Protein AF-A0A497PHL0-F1 (afdb_monomer_lite)

Secondary structure (DSSP, 8-state):
--EEEEEET-TTTHHHHHHHHTTPPEEEEEEE---HHHHHHHHHH-TT-EE---GGGGGG------TTPEEEEEE----TTTSTTSSS--TTSHHHHHHHHHHHHHHHH--SEEEEEEE---HHHHHHHHHHSTT-PPPEEEEGGGTSSEE-EEEEEESSS-TT--PPPPTTPPPSGGGS-TTT-TT----EEEEEEEEEB-TTS-B-TT-TTSPEEEEEEE-SSTT-EEPP-SS----EEE-SPTT-EEE-TT--

Radius of gyration: 21.76 Å; chains: 1; bounding box: 54×44×58 Å

Sequence (256 aa):
MGYVVISLFDGISCGQIAFQKAGISVKRYYASEISKTAIAITQKNFPNTIQLGDVNDWKSWNIDIDPGDKLIILGGSPCQGFSHSGKGLNFQDPRSKLFFTFVDILNQYKPDYWLLENVIMKDVWRDTITQHLPGNPKPIFIDSAVLAPSMRKRNYWSNFIPANFTITTPKNKKSFSSYLDPSQDKSGRSWKPANIVGRKLDSKGVRKDYDPNIKITQVLTVRKNAELLNCLTTVQKDTILSVHPSGTKYIDVYNT

pLDDT: mean 86.65, std 13.41, range [44.91, 98.75]

Foldseek 3Di:
DAEEEEEEQCQQPPVVVVCVVVVGDHPAAEYEHAPPVSVVNNCVVPVRYHYPYHLVCVVVDDGDDDPPYFYEYEYEQDCQQFDPPHPHPPVPPVSVVVLVSSLVCCVVVVGPKYKYKYADGDPVSQQVSLVSHPPSADWDWDFCVLQAQEGGIMTMDMPPAHNPDDDHRDPPRDFQVVPDDVVPDPPPALKFWKWKDWFQADPVRDGDRPDPPGGTWIKIATALDRRHYYPPDPPDGDGDIDRDDHGDIDTRVPVD

Structure (mmCIF, N/CA/C/O backbone):
data_AF-A0A497PHL0-F1
#
_entry.id   AF-A0A497PHL0-F1
#
loop_
_atom_site.group_PDB
_atom_site.id
_atom_site.type_symbol
_atom_site.label_atom_id
_atom_site.label_alt_id
_atom_site.label_comp_id
_atom_site.label_asym_id
_atom_site.label_entity_id
_atom_site.label_seq_id
_atom_site.pdbx_PDB_ins_code
_atom_site.Cartn_x
_atom_site.Cartn_y
_atom_site.Cartn_z
_atom_site.occupancy
_atom_site.B_iso_or_equiv
_atom_site.auth_seq_id
_atom_site.auth_comp_id
_atom_site.auth_asym_id
_atom_site.auth_atom_id
_atom_site.pdbx_PDB_model_num
ATOM 1 N N . MET A 1 1 ? -14.320 13.401 19.829 1.00 76.69 1 MET A N 1
ATOM 2 C CA . MET A 1 1 ? -14.639 12.954 18.465 1.00 76.69 1 MET A CA 1
ATOM 3 C C . MET A 1 1 ? -13.380 13.077 17.625 1.00 76.69 1 MET A C 1
ATOM 5 O O . MET A 1 1 ? -12.929 14.188 17.372 1.00 76.69 1 MET A O 1
ATOM 9 N N . GLY A 1 2 ? -12.755 11.955 17.290 1.00 93.88 2 GLY A N 1
ATOM 10 C CA . GLY A 1 2 ? -11.546 11.886 16.472 1.00 93.88 2 GLY A CA 1
ATOM 11 C C . GLY A 1 2 ? -11.486 10.585 15.677 1.00 93.88 2 GLY A C 1
ATOM 12 O O . GLY A 1 2 ? -12.394 9.760 15.764 1.00 93.88 2 GLY A O 1
ATOM 13 N N . TYR A 1 3 ? -10.425 10.409 14.894 1.00 98.06 3 TYR A N 1
ATOM 14 C CA . TYR A 1 3 ? -10.212 9.183 14.128 1.00 98.06 3 TYR A CA 1
ATOM 15 C C . TYR A 1 3 ? -9.333 8.205 14.903 1.00 98.06 3 TYR A C 1
ATOM 17 O O . TYR A 1 3 ? -8.250 8.574 15.362 1.00 98.06 3 TYR A O 1
ATOM 25 N N . VAL A 1 4 ? -9.783 6.960 15.017 1.00 98.62 4 VAL A N 1
ATOM 26 C CA . VAL A 1 4 ? -8.971 5.830 15.476 1.00 98.62 4 VAL A CA 1
ATOM 27 C C . VAL A 1 4 ? -8.646 4.978 14.260 1.00 98.62 4 VAL A C 1
ATOM 29 O O . VAL A 1 4 ? -9.531 4.666 13.468 1.00 98.62 4 VAL A O 1
ATOM 32 N N . VAL A 1 5 ? -7.377 4.624 14.087 1.00 98.75 5 VAL A N 1
ATOM 33 C CA . VAL A 1 5 ? -6.914 3.853 12.930 1.00 98.75 5 VAL A CA 1
ATOM 34 C C . VAL A 1 5 ? -6.374 2.509 13.390 1.00 98.75 5 VAL A C 1
ATOM 36 O O . VAL A 1 5 ? -5.537 2.463 14.287 1.00 98.75 5 VAL A O 1
ATOM 39 N N . ILE A 1 6 ? -6.800 1.432 12.732 1.00 98.75 6 ILE A N 1
ATOM 40 C CA . ILE A 1 6 ? -6.127 0.132 12.757 1.00 98.75 6 ILE A CA 1
ATOM 41 C C . ILE A 1 6 ? -5.506 -0.084 11.374 1.00 98.75 6 ILE A C 1
ATOM 43 O O . ILE A 1 6 ? -6.209 -0.252 10.380 1.00 98.75 6 ILE A O 1
ATOM 47 N N . SER A 1 7 ? -4.181 -0.063 11.297 1.00 98.44 7 SER A N 1
ATOM 48 C CA . SER A 1 7 ? -3.428 -0.328 10.074 1.00 98.44 7 SER A CA 1
ATOM 49 C C . SER A 1 7 ? -2.872 -1.744 10.109 1.00 98.44 7 SER A C 1
ATOM 51 O O . SER A 1 7 ? -2.005 -2.074 10.919 1.00 98.44 7 SER A O 1
ATOM 53 N N . LEU A 1 8 ? -3.408 -2.598 9.246 1.00 98.19 8 LEU A N 1
ATOM 54 C CA . LEU A 1 8 ? -3.018 -3.993 9.107 1.00 98.19 8 LEU A CA 1
ATOM 55 C C . LEU A 1 8 ? -1.943 -4.114 8.028 1.00 98.19 8 LEU A C 1
ATOM 57 O O . LEU A 1 8 ? -2.108 -3.581 6.928 1.00 98.19 8 LEU A O 1
ATOM 61 N N . PHE A 1 9 ? -0.872 -4.859 8.310 1.00 95.69 9 PHE A N 1
ATOM 62 C CA . PHE A 1 9 ? 0.285 -4.956 7.409 1.00 95.69 9 PHE A CA 1
ATOM 63 C C . PHE A 1 9 ? 0.904 -3.567 7.156 1.00 95.69 9 PHE A C 1
ATOM 65 O O . PHE A 1 9 ? 1.118 -3.164 6.011 1.00 95.69 9 PHE A O 1
ATOM 72 N N . ASP A 1 10 ? 1.117 -2.804 8.235 1.00 96.44 10 ASP A N 1
ATOM 73 C CA . ASP A 1 10 ? 1.405 -1.361 8.181 1.00 96.44 10 ASP A CA 1
ATOM 74 C C . ASP A 1 10 ? 2.701 -1.019 7.426 1.00 96.44 10 ASP A C 1
ATOM 76 O O . ASP A 1 10 ? 2.835 0.066 6.841 1.00 96.44 10 ASP A O 1
ATOM 80 N N . GLY A 1 11 ? 3.665 -1.942 7.409 1.00 94.81 11 GLY A N 1
ATOM 81 C CA . GLY A 1 11 ? 4.981 -1.704 6.850 1.00 94.81 11 GLY A CA 1
ATOM 82 C C . GLY A 1 11 ? 5.654 -0.535 7.562 1.00 94.81 11 GLY A C 1
ATOM 83 O O . GLY A 1 11 ? 5.910 -0.580 8.757 1.00 94.81 11 GLY A O 1
ATOM 84 N N . ILE A 1 12 ? 5.976 0.514 6.806 1.00 95.56 12 ILE A N 1
ATOM 85 C CA . ILE A 1 12 ? 6.711 1.691 7.298 1.00 95.56 12 ILE A CA 1
ATOM 86 C C . ILE A 1 12 ? 5.788 2.881 7.622 1.00 95.56 12 ILE A C 1
ATOM 88 O O . ILE A 1 12 ? 6.198 4.034 7.484 1.00 95.56 12 ILE A O 1
ATOM 92 N N . SER A 1 13 ? 4.527 2.621 7.982 1.00 96.38 13 SER A N 1
ATOM 93 C CA . SER A 1 13 ? 3.518 3.639 8.322 1.00 96.38 13 SER A CA 1
ATOM 94 C C . SER A 1 13 ? 3.235 4.676 7.235 1.00 96.38 13 SER A C 1
ATOM 96 O O . SER A 1 13 ? 3.075 5.872 7.496 1.00 96.38 13 SER A O 1
ATOM 98 N N . CYS A 1 14 ? 3.100 4.227 5.986 1.00 95.62 14 CYS A N 1
ATOM 99 C CA . CYS A 1 14 ? 2.666 5.104 4.893 1.00 95.62 14 CYS A CA 1
ATOM 100 C C . CYS A 1 14 ? 1.281 5.733 5.156 1.00 95.62 14 CYS A C 1
ATOM 102 O O . CYS A 1 14 ? 1.033 6.854 4.709 1.00 95.62 14 CYS A O 1
ATOM 104 N N . GLY A 1 15 ? 0.400 5.039 5.892 1.00 96.75 15 GLY A N 1
ATOM 105 C CA . GLY A 1 15 ? -0.920 5.543 6.287 1.00 96.75 15 GLY A CA 1
ATOM 106 C C . GLY A 1 15 ? -0.840 6.809 7.143 1.00 96.75 15 GLY A C 1
ATOM 107 O O . GLY A 1 15 ? -1.497 7.798 6.826 1.00 96.75 15 GLY A O 1
ATOM 108 N N . GLN A 1 16 ? 0.039 6.833 8.152 1.00 97.12 16 GLN A N 1
ATOM 109 C CA . GLN A 1 16 ? 0.298 8.020 8.985 1.00 97.12 16 GLN A CA 1
ATOM 110 C C . GLN A 1 16 ? 0.693 9.240 8.137 1.00 97.12 16 GLN A C 1
ATOM 112 O O . GLN A 1 16 ? 0.128 10.323 8.293 1.00 97.12 16 GLN A O 1
ATOM 117 N N . ILE A 1 17 ? 1.620 9.059 7.186 1.00 96.69 17 ILE A N 1
ATOM 118 C CA . ILE A 1 17 ? 2.050 10.134 6.277 1.00 96.69 17 ILE A CA 1
ATOM 119 C C . ILE A 1 17 ? 0.872 10.629 5.427 1.00 96.69 17 ILE A C 1
ATOM 121 O O . ILE A 1 17 ? 0.750 11.832 5.186 1.00 96.69 17 ILE A O 1
ATOM 125 N N . ALA A 1 18 ? 0.010 9.723 4.959 1.00 95.69 18 ALA A N 1
ATOM 126 C CA . ALA A 1 18 ? -1.163 10.085 4.172 1.00 95.69 18 ALA A CA 1
ATOM 127 C C . ALA A 1 18 ? -2.159 10.930 4.985 1.00 95.69 18 ALA A C 1
ATOM 129 O O . ALA A 1 18 ? -2.579 11.979 4.496 1.00 95.69 18 ALA A O 1
ATOM 130 N N . PHE A 1 19 ? -2.473 10.543 6.228 1.00 97.06 19 PHE A N 1
ATOM 131 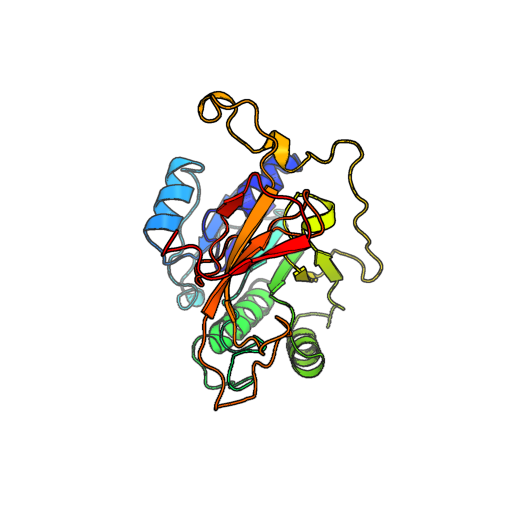C CA . PHE A 1 19 ? -3.343 11.332 7.109 1.00 97.06 19 PHE A CA 1
ATOM 132 C C . PHE A 1 19 ? -2.764 12.715 7.407 1.00 97.06 19 PHE A C 1
ATOM 134 O O . PHE A 1 19 ? -3.465 13.715 7.245 1.00 97.06 19 PHE A O 1
ATOM 141 N N . GLN A 1 20 ? -1.471 12.792 7.739 1.00 95.94 20 GLN A N 1
ATOM 142 C CA . GLN A 1 20 ? -0.793 14.065 7.988 1.00 95.94 20 GLN A CA 1
ATOM 143 C C . GLN A 1 20 ? -0.867 14.990 6.765 1.00 95.94 20 GLN A C 1
ATOM 145 O O . GLN A 1 20 ? -1.205 16.165 6.893 1.00 95.94 20 GLN A O 1
ATOM 150 N N . LYS A 1 21 ? -0.597 14.465 5.562 1.00 94.19 21 LYS A N 1
ATOM 151 C CA . LYS A 1 21 ? -0.675 15.242 4.314 1.00 94.19 21 LYS A CA 1
ATOM 152 C C . LYS A 1 21 ? -2.096 15.652 3.940 1.00 94.19 21 LYS A C 1
ATOM 154 O O . LYS A 1 21 ? -2.262 16.668 3.273 1.00 94.19 21 LYS A O 1
ATOM 159 N N . ALA A 1 22 ? -3.095 14.875 4.347 1.00 94.06 22 ALA A N 1
ATOM 160 C CA . ALA A 1 22 ? -4.503 15.206 4.166 1.00 94.06 22 ALA A CA 1
ATOM 161 C C . ALA A 1 22 ? -5.030 16.196 5.223 1.00 94.06 22 ALA A C 1
ATOM 163 O O . ALA A 1 22 ? -6.176 16.624 5.121 1.00 94.06 22 ALA A O 1
ATOM 164 N N . GLY A 1 23 ? -4.230 16.553 6.237 1.00 96.56 23 GLY A N 1
ATOM 165 C CA . GLY A 1 23 ? -4.674 17.398 7.349 1.00 96.56 23 GLY A CA 1
ATOM 166 C C . GLY A 1 23 ? -5.667 16.702 8.288 1.00 96.56 23 GLY A C 1
ATOM 167 O O . GLY A 1 23 ? -6.415 17.372 8.995 1.00 96.56 23 GLY A O 1
ATOM 168 N N . ILE A 1 24 ? -5.698 15.366 8.295 1.00 95.44 24 ILE A N 1
ATOM 169 C CA . ILE A 1 24 ? -6.598 14.571 9.136 1.00 95.44 24 ILE A CA 1
ATOM 170 C C . ILE A 1 24 ? -5.884 14.243 10.449 1.00 95.44 24 ILE A C 1
ATOM 172 O O . ILE A 1 24 ? -4.857 13.566 10.455 1.00 95.44 24 ILE A O 1
ATOM 176 N N . SER A 1 25 ? -6.448 14.705 11.566 1.00 94.81 25 SER A N 1
ATOM 177 C CA . SER A 1 25 ? -5.921 14.413 12.902 1.00 94.81 25 SER A CA 1
ATOM 178 C C . SER A 1 25 ? -6.353 13.021 13.370 1.00 94.81 25 SER A C 1
ATOM 180 O O . SER A 1 25 ? -7.547 12.757 13.542 1.00 94.81 25 SER A O 1
ATOM 182 N N . VAL A 1 26 ? -5.381 12.131 13.573 1.00 97.50 26 VAL A N 1
ATOM 183 C CA . VAL A 1 26 ? -5.594 10.777 14.100 1.00 97.50 26 VAL A CA 1
ATOM 184 C C . VAL A 1 26 ? -5.353 10.783 15.604 1.00 97.50 26 VAL A C 1
ATOM 186 O O . VAL A 1 26 ? -4.276 11.147 16.068 1.00 97.50 26 VAL A O 1
ATOM 189 N N . LYS A 1 27 ? -6.364 10.363 16.365 1.00 97.62 27 LYS A N 1
ATOM 190 C CA . LYS A 1 27 ? -6.340 10.321 17.829 1.00 97.62 27 LYS A CA 1
ATOM 191 C C . LYS A 1 27 ? -5.492 9.164 18.352 1.00 97.62 27 LYS A C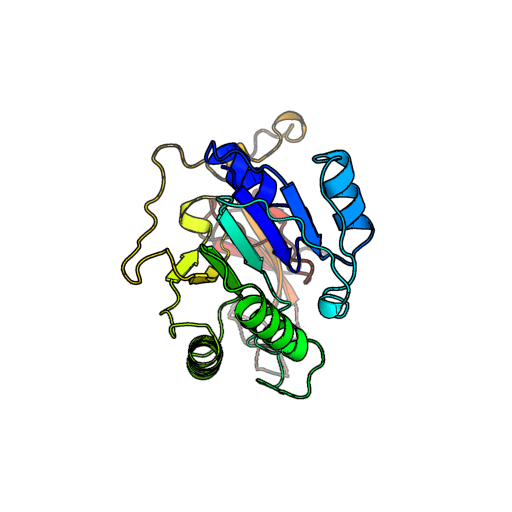 1
ATOM 193 O O . LYS A 1 27 ? -4.677 9.355 19.247 1.00 97.62 27 LYS A O 1
ATOM 198 N N . ARG A 1 28 ? -5.696 7.965 17.799 1.00 98.19 28 ARG A N 1
ATOM 199 C CA . ARG A 1 28 ? -4.928 6.753 18.119 1.00 98.19 28 ARG A CA 1
ATOM 200 C C . ARG A 1 28 ? -4.650 5.985 16.833 1.00 98.19 28 ARG A C 1
ATOM 202 O O . ARG A 1 28 ? -5.559 5.802 16.023 1.00 98.19 28 ARG A O 1
ATOM 209 N N . TYR A 1 29 ? -3.410 5.537 16.659 1.00 98.62 29 TYR A N 1
ATOM 210 C CA . TYR A 1 29 ? -3.000 4.719 15.520 1.00 98.62 29 TYR A CA 1
ATOM 211 C C . TYR A 1 29 ? -2.422 3.403 16.028 1.00 98.62 29 TYR A C 1
ATOM 213 O O . TYR A 1 29 ? -1.382 3.375 16.691 1.00 98.62 29 TYR A O 1
ATOM 221 N N . TYR A 1 30 ? -3.115 2.320 15.706 1.00 98.75 30 TYR A N 1
ATOM 222 C CA . TYR A 1 30 ? -2.721 0.956 15.999 1.00 98.75 30 TYR A CA 1
ATOM 223 C C . TYR A 1 30 ? -2.151 0.321 14.729 1.00 98.75 30 TYR A C 1
ATOM 225 O O . TYR A 1 30 ? -2.805 0.333 13.688 1.00 98.75 30 TYR A O 1
ATOM 233 N N . ALA A 1 31 ? -0.943 -0.229 14.799 1.00 98.50 31 ALA A N 1
ATOM 234 C CA . ALA A 1 31 ? -0.252 -0.834 13.665 1.00 98.50 31 ALA A CA 1
ATOM 235 C C . ALA A 1 31 ? 0.015 -2.317 13.932 1.00 98.50 31 ALA A C 1
ATOM 237 O O . ALA A 1 31 ? 0.684 -2.663 14.903 1.00 98.50 31 ALA A O 1
ATOM 238 N N . SER A 1 32 ? -0.479 -3.194 13.061 1.00 98.38 32 SER A N 1
ATOM 239 C CA . SER A 1 32 ? -0.095 -4.605 13.041 1.00 98.38 32 SER A CA 1
ATOM 240 C C . SER A 1 32 ? 0.990 -4.821 11.990 1.00 98.38 32 SER A C 1
ATOM 242 O O . SER A 1 32 ? 0.765 -4.654 10.788 1.00 98.38 32 SER A O 1
ATOM 244 N N . GLU A 1 33 ? 2.183 -5.164 12.468 1.00 97.56 33 GLU A N 1
ATOM 245 C CA . GLU A 1 33 ? 3.393 -5.394 11.686 1.00 97.56 33 GLU A CA 1
ATOM 246 C C . GLU A 1 33 ? 4.320 -6.341 12.464 1.00 97.56 33 GLU A C 1
ATOM 248 O O . GLU A 1 33 ? 4.365 -6.311 13.694 1.00 97.56 33 GLU A O 1
ATOM 253 N N . ILE A 1 34 ? 5.068 -7.185 11.747 1.00 96.50 34 ILE A N 1
ATOM 254 C CA . ILE A 1 34 ? 5.988 -8.182 12.327 1.00 96.50 34 ILE A CA 1
ATOM 255 C C . ILE A 1 34 ? 7.454 -7.904 11.971 1.00 96.50 34 ILE A C 1
ATOM 257 O O . ILE A 1 34 ? 8.379 -8.374 12.639 1.00 96.50 34 ILE A O 1
ATOM 261 N N . SER A 1 35 ? 7.697 -7.135 10.910 1.00 96.00 35 SER A N 1
ATOM 262 C CA . SER A 1 35 ? 9.028 -6.744 10.474 1.00 96.00 35 SER A CA 1
ATOM 263 C C . SER A 1 35 ? 9.639 -5.767 11.471 1.00 96.00 35 SER A C 1
ATOM 265 O O . SER A 1 35 ? 9.300 -4.584 11.501 1.00 96.00 35 SER A O 1
ATOM 267 N N . LYS A 1 36 ? 10.617 -6.246 12.248 1.00 97.69 36 LYS A N 1
ATOM 268 C CA . LYS A 1 36 ? 11.358 -5.435 13.230 1.00 97.69 36 LYS A CA 1
ATOM 269 C C . LYS A 1 36 ? 11.918 -4.145 12.627 1.00 97.69 36 LYS A C 1
ATOM 271 O O . LYS A 1 36 ? 11.878 -3.101 13.267 1.00 97.69 36 LYS A O 1
ATOM 276 N N . THR A 1 37 ? 12.415 -4.201 11.390 1.00 97.31 37 THR A N 1
ATOM 277 C CA . THR A 1 37 ? 12.932 -3.022 10.681 1.00 97.31 37 THR A CA 1
ATOM 278 C C . THR A 1 37 ? 11.827 -2.015 10.381 1.00 97.31 37 THR A C 1
ATOM 280 O O . THR A 1 37 ? 12.030 -0.819 10.564 1.00 97.31 37 THR A O 1
ATOM 283 N N . ALA A 1 38 ? 10.664 -2.486 9.934 1.00 96.81 38 ALA A N 1
ATOM 284 C CA . ALA A 1 38 ? 9.545 -1.618 9.598 1.00 96.81 38 ALA A CA 1
ATOM 285 C C . ALA A 1 38 ? 8.968 -0.956 10.862 1.00 96.81 38 ALA A C 1
ATOM 287 O O . ALA A 1 38 ? 8.866 0.267 10.912 1.00 96.81 38 ALA A O 1
ATOM 288 N N . ILE A 1 39 ? 8.786 -1.737 11.935 1.00 98.31 39 ILE A N 1
ATOM 289 C CA . ILE A 1 39 ? 8.409 -1.245 13.270 1.00 98.31 39 ILE A CA 1
ATOM 290 C C . ILE A 1 39 ? 9.403 -0.194 13.776 1.00 98.31 39 ILE A C 1
ATOM 292 O O . ILE A 1 39 ? 8.991 0.852 14.271 1.00 98.31 39 ILE A O 1
ATOM 296 N N . ALA A 1 40 ? 10.712 -0.431 13.642 1.00 98.19 40 ALA A N 1
ATOM 297 C CA . ALA A 1 40 ? 11.728 0.529 14.070 1.00 98.19 40 ALA A CA 1
ATOM 298 C C . ALA A 1 40 ? 11.649 1.851 13.285 1.00 98.19 40 ALA A C 1
ATOM 300 O O . ALA A 1 40 ? 11.794 2.926 13.869 1.00 98.19 40 ALA A O 1
ATOM 301 N N . ILE A 1 41 ? 11.382 1.792 11.975 1.00 97.94 41 ILE A N 1
ATOM 302 C CA . ILE A 1 41 ? 11.155 2.985 11.144 1.00 97.94 41 ILE A CA 1
ATOM 303 C C . ILE A 1 41 ? 9.899 3.725 11.612 1.00 97.94 41 ILE A C 1
ATOM 305 O O . ILE A 1 41 ? 9.945 4.943 11.787 1.00 97.94 41 ILE A O 1
ATOM 309 N N . THR A 1 42 ? 8.802 3.010 11.850 1.00 98.00 42 THR A N 1
ATOM 310 C CA . THR A 1 42 ? 7.564 3.586 12.378 1.00 98.00 42 THR A CA 1
ATOM 311 C C . THR A 1 42 ? 7.799 4.270 13.713 1.00 98.00 42 THR A C 1
ATOM 313 O O . THR A 1 42 ? 7.506 5.451 13.836 1.00 98.00 42 THR A O 1
ATOM 316 N N . GLN A 1 43 ? 8.394 3.582 14.688 1.00 98.12 43 GLN A N 1
ATOM 317 C CA . GLN A 1 43 ? 8.613 4.130 16.027 1.00 98.12 43 GLN A CA 1
ATOM 318 C C . GLN A 1 43 ? 9.558 5.332 16.031 1.00 98.12 43 GLN A C 1
ATOM 320 O O . GLN A 1 43 ? 9.359 6.274 16.794 1.00 98.12 43 GLN A O 1
ATOM 325 N N . LYS A 1 44 ? 10.549 5.355 15.134 1.00 98.12 44 LYS A N 1
ATOM 326 C CA . LYS A 1 44 ? 11.429 6.517 14.969 1.00 98.12 44 LYS A CA 1
ATOM 327 C C . LYS A 1 44 ? 10.673 7.765 14.499 1.00 98.12 44 LYS A C 1
ATOM 329 O O . LYS A 1 44 ? 10.995 8.863 14.940 1.00 98.12 44 LYS A O 1
ATOM 334 N N . ASN A 1 45 ? 9.725 7.616 13.573 1.00 97.44 45 ASN A N 1
ATOM 335 C CA . ASN A 1 45 ? 9.024 8.752 12.960 1.00 97.44 45 ASN A CA 1
ATOM 336 C C . ASN A 1 45 ? 7.700 9.098 13.664 1.00 97.44 45 ASN A C 1
ATOM 338 O O . ASN A 1 45 ? 7.259 10.242 13.629 1.00 97.44 45 ASN A O 1
ATOM 342 N N . PHE A 1 46 ? 7.071 8.110 14.295 1.00 97.69 46 PHE A N 1
ATOM 343 C CA . PHE A 1 46 ? 5.743 8.169 14.895 1.00 97.69 46 PHE A CA 1
ATOM 344 C C . PHE A 1 46 ? 5.727 7.399 16.229 1.00 97.69 46 PHE A C 1
ATOM 346 O O . PHE A 1 46 ? 5.082 6.350 16.325 1.00 97.69 46 PHE A O 1
ATOM 353 N N . PRO A 1 47 ? 6.417 7.906 17.268 1.00 97.44 47 PRO A N 1
ATOM 354 C CA . PRO A 1 47 ? 6.667 7.180 18.523 1.00 97.44 47 PRO A CA 1
ATOM 355 C C . PRO A 1 47 ? 5.403 6.839 19.327 1.00 97.44 47 PRO A C 1
ATOM 357 O O . PRO A 1 47 ? 5.425 5.964 20.183 1.00 97.44 47 PRO A O 1
ATOM 360 N N . ASN A 1 48 ? 4.284 7.508 19.042 1.00 97.31 48 ASN A N 1
ATOM 361 C CA . ASN A 1 48 ? 2.997 7.244 19.691 1.00 97.31 48 ASN A CA 1
ATOM 362 C C . ASN A 1 48 ? 2.196 6.122 19.004 1.00 97.31 48 ASN A C 1
ATOM 364 O O . ASN A 1 48 ? 1.057 5.860 19.384 1.00 97.31 48 ASN A O 1
ATOM 368 N N . THR A 1 49 ? 2.753 5.487 17.968 1.00 98.38 49 THR A N 1
ATOM 369 C CA . THR A 1 49 ? 2.096 4.370 17.281 1.00 98.38 49 THR A CA 1
ATOM 370 C C . THR A 1 49 ? 2.060 3.148 18.191 1.00 98.38 49 THR A C 1
ATOM 372 O O . THR A 1 49 ? 3.100 2.681 18.661 1.00 98.38 49 THR A O 1
ATOM 375 N N . ILE A 1 50 ? 0.871 2.586 18.394 1.00 98.56 50 ILE A N 1
ATOM 376 C CA . ILE A 1 50 ? 0.673 1.397 19.222 1.00 98.56 50 ILE A CA 1
ATOM 377 C C . ILE A 1 50 ? 0.915 0.164 18.350 1.00 98.56 50 ILE A C 1
ATOM 379 O O . ILE A 1 50 ? 0.173 -0.087 17.402 1.00 98.56 50 ILE A O 1
ATOM 383 N N . GLN A 1 51 ? 1.966 -0.598 18.651 1.00 98.19 51 GLN A N 1
ATOM 384 C CA . GLN A 1 51 ? 2.329 -1.793 17.885 1.00 98.19 51 GLN A CA 1
ATOM 385 C C . GLN A 1 51 ? 1.556 -2.998 18.407 1.00 98.19 51 GLN A C 1
ATOM 387 O O . GLN A 1 51 ? 1.695 -3.381 19.566 1.00 98.19 51 GLN A O 1
ATOM 392 N N . LEU A 1 52 ? 0.755 -3.589 17.532 1.00 98.19 52 LEU A N 1
ATOM 393 C CA . LEU A 1 52 ? -0.105 -4.731 17.815 1.00 98.19 52 LEU A CA 1
ATOM 394 C C . LEU A 1 52 ? 0.574 -6.081 17.542 1.00 98.19 52 LEU A C 1
ATOM 396 O O . LEU A 1 52 ? 0.076 -7.114 17.981 1.00 98.19 52 LEU A O 1
ATOM 400 N N . GLY A 1 53 ? 1.698 -6.080 16.819 1.00 97.19 53 GLY A N 1
ATOM 401 C CA . GLY A 1 53 ? 2.408 -7.298 16.433 1.00 97.19 53 GLY A CA 1
ATOM 402 C C . GLY A 1 53 ? 1.707 -8.067 15.311 1.00 97.19 53 GLY A C 1
ATOM 403 O O . GLY A 1 53 ? 1.186 -7.466 14.365 1.00 97.19 53 GLY A O 1
ATOM 404 N N . ASP A 1 54 ? 1.730 -9.399 15.401 1.00 96.56 54 ASP A N 1
ATOM 405 C CA . ASP A 1 54 ? 1.174 -10.290 14.382 1.00 96.56 54 ASP A CA 1
ATOM 406 C C . ASP A 1 54 ? -0.349 -10.132 14.281 1.00 96.56 54 ASP A C 1
ATOM 408 O O . ASP A 1 54 ? -1.081 -10.179 15.269 1.00 96.56 54 ASP A O 1
ATOM 412 N N . VAL A 1 55 ? -0.839 -9.962 13.054 1.00 96.31 55 VAL A N 1
ATOM 413 C CA . VAL A 1 55 ? -2.268 -9.816 12.765 1.00 96.31 55 VAL A CA 1
ATOM 414 C C . VAL A 1 55 ? -3.078 -11.046 13.168 1.00 96.31 55 VAL A C 1
ATOM 416 O O . VAL A 1 55 ? -4.279 -10.941 13.375 1.00 96.31 55 VAL A O 1
ATOM 419 N N . ASN A 1 56 ? -2.463 -12.224 13.280 1.00 94.56 56 ASN A N 1
ATOM 420 C CA . ASN A 1 56 ? -3.164 -13.435 13.701 1.00 94.56 56 ASN A CA 1
ATOM 421 C C . ASN A 1 56 ? -3.629 -13.373 15.166 1.00 94.56 56 ASN A C 1
ATOM 423 O O . ASN A 1 56 ? -4.588 -14.061 15.517 1.00 94.56 56 ASN A O 1
ATOM 427 N N . ASP A 1 57 ? -3.032 -12.498 15.978 1.00 96.69 57 ASP A N 1
ATOM 428 C CA . ASP A 1 57 ? -3.377 -12.314 17.389 1.00 96.69 57 ASP A CA 1
ATOM 429 C C . ASP A 1 57 ? -4.521 -11.310 17.597 1.00 96.69 57 ASP A C 1
ATOM 431 O O . ASP A 1 57 ? -4.842 -10.961 18.735 1.00 96.69 57 ASP A O 1
ATOM 435 N N . TRP A 1 58 ? -5.189 -10.881 16.517 1.00 97.50 58 TRP A N 1
ATOM 436 C CA . TRP A 1 58 ? -6.166 -9.787 16.527 1.00 97.50 58 TRP A CA 1
ATOM 437 C C . TRP A 1 58 ? -7.301 -9.923 17.539 1.00 97.50 58 TRP A C 1
ATOM 439 O O . TRP A 1 58 ? -7.818 -8.926 18.034 1.00 97.50 58 TRP A O 1
ATOM 449 N N . LYS A 1 59 ? -7.669 -11.155 17.892 1.00 97.31 59 LYS A N 1
ATOM 450 C CA . LYS A 1 59 ? -8.716 -11.439 18.883 1.00 97.31 59 LYS A CA 1
ATOM 451 C C . LYS A 1 59 ? -8.329 -11.047 20.311 1.00 97.31 59 LYS A C 1
ATOM 453 O O . LYS A 1 59 ? -9.210 -10.905 21.149 1.00 97.31 59 LYS A O 1
ATOM 458 N N . SER A 1 60 ? -7.035 -10.912 20.592 1.00 96.62 60 SER A N 1
ATOM 459 C CA . SER A 1 60 ? -6.516 -10.474 21.892 1.00 96.62 60 SER A CA 1
ATOM 460 C C . SER A 1 60 ? -6.273 -8.968 21.968 1.00 96.62 60 SER A C 1
ATOM 462 O O . SER A 1 60 ? -5.960 -8.453 23.041 1.00 96.62 60 SER A O 1
ATOM 464 N N . TRP A 1 61 ? -6.395 -8.246 20.851 1.00 97.38 61 TRP A N 1
ATOM 465 C CA . TRP A 1 61 ? -6.136 -6.815 20.840 1.00 97.38 61 TRP A CA 1
ATOM 466 C C . TRP A 1 61 ? -7.200 -6.055 21.620 1.00 97.38 61 TRP A C 1
ATOM 468 O O . TRP A 1 61 ? -8.401 -6.236 21.421 1.00 97.38 61 TRP A O 1
ATOM 478 N N . ASN A 1 62 ? -6.740 -5.131 22.457 1.00 94.31 62 ASN A N 1
ATOM 479 C CA . ASN A 1 62 ? -7.597 -4.171 23.126 1.00 94.31 62 ASN A CA 1
ATOM 480 C C . ASN A 1 62 ? -7.523 -2.830 22.385 1.00 94.31 62 ASN A C 1
ATOM 482 O O . ASN A 1 62 ? -6.563 -2.073 22.550 1.00 94.31 62 ASN A O 1
ATOM 486 N N . ILE A 1 63 ? -8.509 -2.569 21.525 1.00 97.50 63 ILE A N 1
ATOM 487 C CA . ILE A 1 63 ? -8.583 -1.334 20.740 1.00 97.50 63 ILE A CA 1
ATOM 488 C C . ILE A 1 63 ? -9.503 -0.353 21.460 1.00 97.50 63 ILE A C 1
ATOM 490 O O . ILE A 1 63 ? -10.697 -0.606 21.605 1.00 97.50 63 ILE A O 1
ATOM 494 N N . ASP A 1 64 ? -8.939 0.774 21.884 1.00 96.12 64 ASP A N 1
ATOM 495 C CA . ASP A 1 64 ? -9.649 1.802 22.638 1.00 96.12 64 ASP A CA 1
ATOM 496 C C . ASP A 1 64 ? -10.316 2.809 21.688 1.00 96.12 64 ASP A C 1
ATOM 498 O O . ASP A 1 64 ? -9.654 3.649 21.058 1.00 96.12 64 ASP A O 1
ATOM 502 N N . ILE A 1 65 ? -11.641 2.700 21.577 1.00 96.19 65 ILE A N 1
ATOM 503 C CA . ILE A 1 65 ? -12.494 3.534 20.729 1.00 96.19 65 ILE A CA 1
ATOM 504 C C . ILE A 1 65 ? -13.522 4.213 21.630 1.00 96.19 65 ILE A C 1
ATOM 506 O O . ILE A 1 65 ? -14.458 3.576 22.113 1.00 96.19 65 ILE A O 1
ATOM 510 N N . ASP A 1 66 ? -13.352 5.516 21.848 1.00 96.31 66 ASP A N 1
ATOM 511 C CA . ASP A 1 66 ? -14.262 6.274 22.699 1.00 96.31 66 ASP A CA 1
ATOM 512 C C . ASP A 1 66 ? -15.607 6.519 21.989 1.00 96.31 66 ASP A C 1
ATOM 514 O O . ASP A 1 66 ? -15.645 6.637 20.757 1.00 96.31 66 ASP A O 1
ATOM 518 N N . PRO A 1 67 ? -16.721 6.670 22.733 1.00 95.25 67 PRO A N 1
ATOM 519 C CA . PRO A 1 67 ? -18.006 7.028 22.147 1.00 95.25 67 PRO A CA 1
ATOM 520 C C . PRO A 1 67 ? -17.910 8.257 21.227 1.00 95.25 67 PRO A C 1
ATOM 522 O O . PRO A 1 67 ? -17.455 9.333 21.621 1.00 95.25 67 PRO A O 1
ATOM 525 N N . GLY A 1 68 ? -18.357 8.085 19.981 1.00 95.06 68 GLY A N 1
ATOM 526 C CA . GLY A 1 68 ? -18.343 9.117 18.943 1.00 95.06 68 GLY A CA 1
ATOM 527 C C . GLY A 1 68 ? -17.075 9.170 18.084 1.00 95.06 68 GLY A C 1
ATOM 528 O O . GLY A 1 68 ? -17.086 9.867 17.068 1.00 95.06 68 GLY A O 1
ATOM 529 N N . ASP A 1 69 ? -16.000 8.457 18.429 1.00 97.69 69 ASP A N 1
ATOM 530 C CA . ASP A 1 69 ? -14.838 8.342 17.542 1.00 97.69 69 ASP A CA 1
ATOM 531 C C . ASP A 1 69 ? -15.178 7.550 16.267 1.00 97.69 69 ASP A C 1
ATOM 533 O O . ASP A 1 69 ? -16.085 6.717 16.242 1.00 97.69 69 ASP A O 1
ATOM 537 N N . LYS A 1 70 ? -14.459 7.854 15.183 1.00 98.25 70 LYS A N 1
ATOM 538 C CA . LYS A 1 70 ? -14.617 7.221 13.871 1.00 98.25 70 LYS A CA 1
ATOM 539 C C . LYS A 1 70 ? -13.504 6.215 13.637 1.00 98.25 70 LYS A C 1
ATOM 541 O O . LYS A 1 70 ? -12.329 6.584 13.683 1.00 98.25 70 LYS A O 1
ATOM 546 N N . LEU A 1 71 ? -13.868 4.965 13.366 1.00 98.62 71 LEU A N 1
ATOM 547 C CA . LEU A 1 71 ? -12.904 3.893 13.146 1.00 98.62 71 LEU A CA 1
ATOM 548 C C . LEU A 1 71 ? -12.533 3.783 11.665 1.00 98.62 71 LEU A C 1
ATOM 550 O O . LEU A 1 71 ? -13.400 3.703 10.793 1.00 98.62 71 LEU A O 1
ATOM 554 N N . ILE A 1 72 ? -11.230 3.727 11.397 1.00 98.75 72 ILE A N 1
ATOM 555 C CA . ILE A 1 72 ? -10.664 3.488 10.073 1.00 98.75 72 ILE A CA 1
ATOM 556 C C . ILE A 1 72 ? -9.821 2.214 10.103 1.00 98.75 72 ILE A C 1
ATOM 558 O O . ILE A 1 72 ? -8.937 2.087 10.948 1.00 98.75 72 ILE A O 1
ATOM 562 N N . ILE A 1 73 ? -10.038 1.301 9.155 1.00 98.75 73 ILE A N 1
ATOM 563 C CA . ILE A 1 73 ? -9.194 0.109 8.984 1.00 98.75 73 ILE A CA 1
ATOM 564 C C . ILE A 1 73 ? -8.495 0.133 7.627 1.00 98.75 73 ILE A C 1
ATOM 566 O O . ILE A 1 73 ? -9.136 0.154 6.579 1.00 98.75 73 ILE A O 1
ATOM 570 N N . LEU A 1 74 ? -7.165 0.120 7.635 1.00 98.25 74 LEU A N 1
ATOM 571 C CA . LEU A 1 74 ? -6.335 0.099 6.429 1.00 98.25 74 LEU A CA 1
ATOM 572 C C . LEU A 1 74 ? -5.652 -1.263 6.289 1.00 98.25 74 LEU A C 1
ATOM 574 O O . LEU A 1 74 ? -5.317 -1.886 7.293 1.00 98.25 74 LEU A O 1
ATOM 578 N N . GLY A 1 75 ? -5.415 -1.724 5.060 1.00 95.38 75 GLY A N 1
ATOM 579 C CA . GLY A 1 75 ? -4.708 -2.979 4.821 1.00 95.38 75 GLY A CA 1
ATOM 580 C C . GLY A 1 75 ? -4.019 -3.066 3.464 1.00 95.38 75 GLY A C 1
ATOM 581 O O . GLY A 1 75 ? -4.562 -2.636 2.449 1.00 95.38 75 GLY A O 1
ATOM 582 N N . GLY A 1 76 ? -2.836 -3.679 3.440 1.00 89.62 76 GLY A N 1
ATOM 583 C CA . GLY A 1 76 ? -2.114 -4.065 2.222 1.00 89.62 76 GLY A CA 1
ATOM 584 C C . GLY A 1 76 ? -1.645 -5.516 2.307 1.00 89.62 76 GLY A C 1
ATOM 585 O O . GLY A 1 76 ? -0.453 -5.775 2.467 1.00 89.62 76 GLY A O 1
ATOM 586 N N . SER A 1 77 ? -2.582 -6.470 2.277 1.00 80.31 77 SER A N 1
ATOM 587 C CA . SER A 1 77 ? -2.275 -7.883 2.555 1.00 80.31 77 SER A CA 1
ATOM 588 C C . SER A 1 77 ? -1.221 -8.457 1.587 1.00 80.31 77 SER A C 1
ATOM 590 O O . SER A 1 77 ? -1.234 -8.132 0.394 1.00 80.31 77 SER A O 1
ATOM 592 N N . PRO A 1 78 ? -0.318 -9.342 2.046 1.00 70.38 78 PRO A N 1
ATOM 593 C CA . PRO A 1 78 ? 0.742 -9.889 1.206 1.00 70.38 78 PRO A CA 1
ATOM 594 C C . PRO A 1 78 ? 0.192 -10.690 0.012 1.00 70.38 78 PRO A C 1
ATOM 596 O O . PRO A 1 78 ? -0.484 -11.704 0.141 1.00 70.38 78 PRO A O 1
ATOM 599 N N . CYS A 1 79 ? 0.559 -10.251 -1.192 1.00 61.16 79 CYS A N 1
ATOM 600 C CA . CYS A 1 79 ? -0.050 -10.676 -2.456 1.00 61.16 79 CYS A CA 1
ATOM 601 C C . CYS A 1 79 ? 0.513 -11.980 -3.074 1.00 61.16 79 CYS A C 1
ATOM 603 O O . CYS A 1 79 ? 0.189 -12.337 -4.211 1.00 61.16 79 CYS A O 1
ATOM 605 N N . GLN A 1 80 ? 1.416 -12.700 -2.407 1.00 56.25 80 GLN A N 1
ATOM 606 C CA . GLN A 1 80 ? 2.224 -13.719 -3.101 1.00 56.25 80 GLN A CA 1
ATOM 607 C C . GLN A 1 80 ? 1.394 -14.893 -3.674 1.00 56.25 80 GLN A C 1
ATOM 609 O O . GLN A 1 80 ? 1.761 -15.409 -4.729 1.00 56.25 80 GLN A O 1
ATOM 614 N N . GLY A 1 81 ? 0.234 -15.221 -3.088 1.00 53.97 81 GLY A N 1
ATOM 615 C CA . GLY A 1 81 ? -0.713 -16.209 -3.637 1.00 53.97 81 GLY A CA 1
ATOM 616 C C . GLY A 1 81 ? -1.568 -15.723 -4.824 1.00 53.97 81 GLY A C 1
ATOM 617 O O . GLY A 1 81 ? -2.067 -16.532 -5.595 1.00 53.97 81 GLY A O 1
ATOM 618 N N . PHE A 1 82 ? -1.713 -14.408 -5.025 1.00 53.19 82 PHE A N 1
ATOM 619 C CA . PHE A 1 82 ? -2.644 -13.817 -6.006 1.00 53.19 82 PHE A CA 1
ATOM 620 C C . PHE A 1 82 ? -1.966 -13.257 -7.267 1.00 53.19 82 PHE A C 1
ATOM 622 O O . PHE A 1 82 ? -2.632 -12.899 -8.243 1.00 53.19 82 PHE A O 1
ATOM 629 N N . SER A 1 83 ? -0.635 -13.139 -7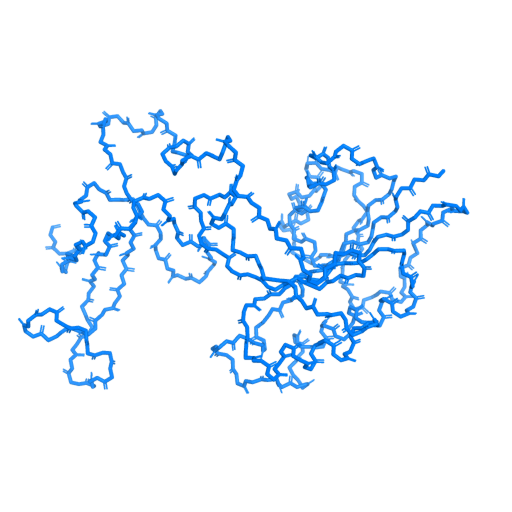.251 1.00 50.19 83 SER A N 1
ATOM 630 C CA . SER A 1 83 ? 0.127 -12.547 -8.354 1.00 50.19 83 SER A CA 1
ATOM 631 C C . SER A 1 83 ? 0.202 -13.465 -9.583 1.00 50.19 83 SER A C 1
ATOM 633 O O . SER A 1 83 ? 0.116 -14.686 -9.475 1.00 50.19 83 SER A O 1
ATOM 635 N N . HIS A 1 84 ? 0.433 -12.876 -10.762 1.00 44.91 84 HIS A N 1
ATOM 636 C CA . HIS A 1 84 ? 0.577 -13.580 -12.049 1.00 44.91 84 HIS A CA 1
ATOM 637 C C . HIS A 1 84 ? 1.659 -14.685 -12.053 1.00 44.91 84 HIS A C 1
ATOM 639 O O . HIS A 1 84 ? 1.651 -15.537 -12.936 1.00 44.91 84 HIS A O 1
ATOM 645 N N . SER A 1 85 ? 2.576 -14.661 -11.079 1.00 45.38 85 SER A N 1
ATOM 646 C CA . 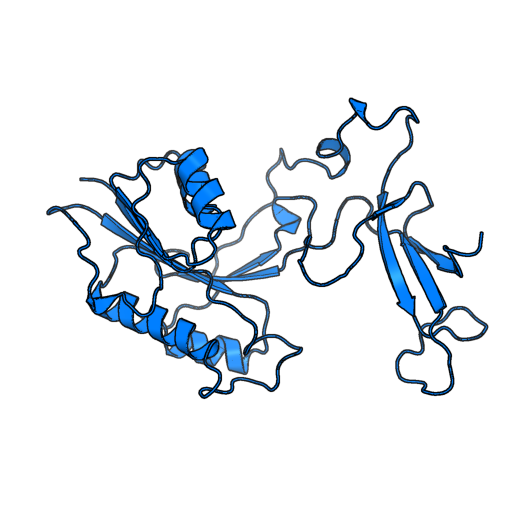SER A 1 85 ? 3.677 -15.617 -10.909 1.00 45.38 85 SER A CA 1
ATOM 647 C C . SER A 1 85 ? 3.394 -16.721 -9.872 1.00 45.38 85 SER A C 1
ATOM 649 O O . SER A 1 85 ? 4.250 -17.576 -9.662 1.00 45.38 85 SER A O 1
ATOM 651 N N . GLY A 1 86 ? 2.239 -16.695 -9.193 1.00 49.50 86 GLY A N 1
ATOM 652 C CA . GLY A 1 86 ? 1.822 -17.700 -8.206 1.00 49.50 86 GLY A CA 1
ATOM 653 C C . GLY A 1 86 ? 0.969 -18.822 -8.816 1.00 49.50 86 GLY A C 1
ATOM 654 O O . GLY A 1 86 ? 0.367 -18.649 -9.875 1.00 49.50 86 GLY A O 1
ATOM 655 N N . LYS A 1 87 ? 0.872 -19.971 -8.129 1.00 45.75 87 LYS A N 1
ATOM 656 C CA . LYS A 1 87 ? 0.090 -21.165 -8.537 1.00 45.75 87 LYS A CA 1
ATOM 657 C C . LYS A 1 87 ? -1.448 -20.985 -8.436 1.00 45.75 87 LYS A C 1
ATOM 659 O O . LYS A 1 87 ? -2.170 -21.961 -8.270 1.00 45.75 87 LYS A O 1
ATOM 664 N N . GLY A 1 88 ? -1.954 -19.757 -8.574 1.00 50.44 88 GLY A N 1
ATOM 665 C CA . GLY A 1 88 ? -3.367 -19.401 -8.389 1.00 50.44 88 GLY A CA 1
ATOM 666 C C . GLY A 1 88 ? -3.767 -19.199 -6.923 1.00 50.44 88 GLY A C 1
ATOM 667 O O . GLY A 1 88 ? -2.940 -19.375 -6.031 1.00 50.44 88 GLY A O 1
ATOM 668 N N . LEU A 1 89 ? -5.037 -18.828 -6.694 1.00 51.09 89 LEU A N 1
ATOM 669 C CA . LEU A 1 89 ? -5.676 -18.793 -5.370 1.00 51.09 89 LEU A CA 1
ATOM 670 C C . LEU A 1 89 ? -5.639 -20.198 -4.773 1.00 51.09 89 LEU A C 1
ATOM 672 O O . LEU A 1 89 ? -6.546 -21.008 -4.954 1.00 51.09 89 LEU A O 1
ATOM 676 N N . ASN A 1 90 ? -4.563 -20.505 -4.067 1.00 55.12 90 ASN A N 1
ATOM 677 C CA . ASN A 1 90 ? -4.591 -21.613 -3.150 1.00 55.12 90 ASN A CA 1
ATOM 678 C C . ASN A 1 90 ? -5.133 -21.065 -1.834 1.00 55.12 90 ASN A C 1
ATOM 680 O O . ASN A 1 90 ? -4.411 -20.404 -1.096 1.00 55.12 90 ASN A O 1
ATOM 684 N N . PHE A 1 91 ? -6.406 -21.329 -1.541 1.00 54.34 91 PHE A N 1
ATOM 685 C CA . PHE A 1 91 ? -7.003 -21.008 -0.239 1.00 54.34 91 PHE A CA 1
ATOM 686 C C . PHE A 1 91 ? -6.275 -21.711 0.924 1.00 54.34 91 PHE A C 1
ATOM 688 O O . PHE A 1 91 ? -6.437 -21.314 2.072 1.00 54.34 91 PHE A O 1
ATOM 695 N N . GLN A 1 92 ? -5.433 -22.709 0.621 1.00 51.84 92 GLN A N 1
ATOM 696 C CA . GLN A 1 92 ? -4.524 -23.359 1.566 1.00 51.84 92 GLN A CA 1
ATOM 697 C C . GLN A 1 92 ? -3.150 -22.667 1.683 1.00 51.84 92 GLN A C 1
ATOM 699 O O . GLN A 1 92 ? -2.336 -23.095 2.495 1.00 51.84 92 GLN A O 1
ATOM 704 N N . ASP A 1 93 ? -2.838 -21.628 0.889 1.00 61.75 93 ASP A N 1
ATOM 705 C CA . ASP A 1 93 ? -1.613 -20.837 1.081 1.00 61.75 93 ASP A CA 1
ATOM 706 C C . ASP A 1 93 ? -1.767 -19.996 2.363 1.00 61.75 93 ASP A C 1
ATOM 708 O O . ASP A 1 93 ? -2.672 -19.154 2.440 1.00 61.75 93 ASP A O 1
ATOM 712 N N . PRO A 1 94 ? -0.878 -20.158 3.361 1.00 60.38 94 PRO A N 1
ATOM 713 C CA . PRO A 1 94 ? -0.921 -19.387 4.602 1.00 60.38 94 PRO A CA 1
ATOM 714 C C . PRO A 1 94 ? -0.923 -17.866 4.394 1.00 60.38 94 PRO A C 1
ATOM 716 O O . PRO A 1 94 ? -1.391 -17.129 5.254 1.00 60.38 94 PRO A O 1
ATOM 719 N N . ARG A 1 95 ? -0.434 -17.365 3.251 1.00 59.16 95 ARG A N 1
ATOM 720 C CA . ARG A 1 95 ? -0.437 -15.929 2.921 1.00 59.16 95 ARG A CA 1
ATOM 721 C C . ARG A 1 95 ? -1.786 -15.452 2.387 1.00 59.16 95 ARG A C 1
ATOM 723 O O . ARG A 1 95 ? -2.150 -14.307 2.627 1.00 59.16 95 ARG A O 1
ATOM 730 N N . SER A 1 96 ? -2.553 -16.320 1.725 1.00 69.25 96 SER A N 1
ATOM 731 C CA . SER A 1 96 ? -3.947 -16.039 1.351 1.00 69.25 96 SER A CA 1
ATOM 732 C C . SER A 1 96 ? -4.871 -16.031 2.573 1.00 69.25 96 SER A C 1
ATOM 734 O O . SER A 1 96 ? -5.868 -15.314 2.567 1.00 69.25 96 SER A O 1
ATOM 736 N N . LYS A 1 97 ? -4.498 -16.728 3.658 1.00 78.88 97 LYS A N 1
ATOM 737 C CA . LYS A 1 97 ? -5.190 -16.663 4.957 1.00 78.88 97 LYS A CA 1
ATOM 738 C C . LYS A 1 97 ? -5.255 -15.240 5.521 1.00 78.88 97 LYS A C 1
ATOM 740 O O . LYS A 1 97 ? -6.271 -14.855 6.082 1.00 78.88 97 LYS A O 1
ATOM 745 N N . LEU A 1 98 ? -4.209 -14.437 5.317 1.00 89.06 98 LEU A N 1
ATOM 746 C CA . LEU A 1 98 ? -4.123 -13.076 5.855 1.00 89.06 98 LEU A CA 1
ATOM 747 C C . LEU A 1 98 ? -5.159 -12.118 5.245 1.00 89.06 98 LEU A C 1
ATOM 749 O O . LEU A 1 98 ? -5.584 -11.176 5.910 1.00 89.06 98 LEU A O 1
ATOM 753 N N . PHE A 1 99 ? -5.609 -12.376 4.013 1.00 89.50 99 PHE A N 1
ATOM 754 C CA . PHE A 1 99 ? -6.755 -11.666 3.441 1.00 89.50 99 PHE A CA 1
ATOM 755 C C . PHE A 1 99 ? -8.045 -11.973 4.215 1.00 89.50 99 PHE A C 1
ATOM 757 O O . PHE A 1 99 ? -8.789 -11.056 4.548 1.00 89.50 99 PHE A O 1
ATOM 764 N N . PHE A 1 100 ? -8.294 -13.239 4.552 1.00 88.88 100 PHE A N 1
ATOM 765 C CA . PHE A 1 100 ? -9.462 -13.601 5.357 1.00 88.88 100 PHE A CA 1
ATOM 766 C C . PHE A 1 100 ? -9.375 -13.043 6.772 1.00 88.88 100 PHE A C 1
ATOM 768 O O . PHE A 1 100 ? -10.374 -12.548 7.272 1.00 88.88 100 PHE A O 1
ATOM 775 N N . THR A 1 101 ? -8.180 -12.993 7.370 1.00 94.06 101 THR A N 1
ATOM 776 C CA . THR A 1 101 ? -7.980 -12.297 8.648 1.00 94.06 101 THR A CA 1
ATOM 777 C C . THR A 1 101 ? -8.392 -10.824 8.557 1.00 94.06 101 THR A C 1
ATOM 779 O O . THR A 1 101 ? -9.061 -10.319 9.452 1.00 94.06 101 THR A O 1
ATOM 782 N N . PHE A 1 102 ? -8.055 -10.129 7.463 1.00 95.81 102 PHE A N 1
ATOM 783 C CA . PHE A 1 102 ? -8.521 -8.757 7.230 1.00 95.81 102 PHE A CA 1
ATOM 784 C C . PHE A 1 102 ? -10.056 -8.679 7.159 1.00 95.81 102 PHE A C 1
ATOM 786 O O . PHE A 1 102 ? -10.652 -7.820 7.805 1.00 95.81 102 PHE A O 1
ATOM 793 N N . VAL A 1 103 ? -10.701 -9.589 6.420 1.00 94.88 103 VAL A N 1
ATOM 794 C CA . VAL A 1 103 ? -12.171 -9.663 6.317 1.00 94.88 103 VAL A CA 1
ATOM 795 C C . VAL A 1 103 ? -12.821 -9.931 7.681 1.00 94.88 103 VAL A C 1
ATOM 797 O O . VAL A 1 103 ? -13.785 -9.255 8.036 1.00 94.88 103 VAL A O 1
ATOM 800 N N . ASP A 1 104 ? -12.275 -10.853 8.473 1.00 96.00 104 ASP A N 1
ATOM 801 C CA . ASP A 1 104 ? -12.761 -11.165 9.821 1.00 96.00 104 ASP A CA 1
ATOM 802 C C . ASP A 1 104 ? -12.679 -9.943 10.744 1.00 96.00 104 ASP A C 1
ATOM 804 O O . ASP A 1 104 ? -13.636 -9.636 11.456 1.00 96.00 104 ASP A O 1
ATOM 808 N N . ILE A 1 105 ? -11.571 -9.197 10.682 1.00 98.12 105 ILE A N 1
ATOM 809 C CA . ILE A 1 105 ? -11.394 -7.953 11.439 1.00 98.12 105 ILE A CA 1
ATOM 810 C C . ILE A 1 105 ? -12.420 -6.902 10.990 1.00 98.12 105 ILE A C 1
ATOM 812 O O . ILE A 1 105 ? -13.047 -6.270 11.841 1.00 98.12 105 ILE A O 1
ATOM 816 N N . LEU A 1 106 ? -12.660 -6.728 9.683 1.00 98.25 106 LEU A N 1
ATOM 817 C CA . LEU A 1 106 ? -13.710 -5.818 9.206 1.00 98.25 106 LEU A CA 1
ATOM 818 C C . LEU A 1 106 ? -15.095 -6.210 9.736 1.00 98.25 106 LEU A C 1
ATOM 820 O O . LEU A 1 106 ? -15.853 -5.341 10.166 1.00 98.25 106 LEU A O 1
ATOM 824 N N . ASN A 1 107 ? -15.420 -7.503 9.730 1.00 97.19 107 ASN A N 1
ATOM 825 C CA . ASN A 1 107 ? -16.709 -8.010 10.198 1.00 97.19 107 ASN A CA 1
ATOM 826 C C . ASN A 1 107 ? -16.887 -7.858 11.715 1.00 97.19 107 ASN A C 1
ATOM 828 O O . ASN A 1 107 ? -17.999 -7.573 12.168 1.00 97.19 107 ASN A O 1
ATOM 832 N N . GLN A 1 108 ? -15.807 -8.013 12.487 1.00 97.50 108 GLN A N 1
ATOM 833 C CA . GLN A 1 108 ? -15.819 -7.796 13.932 1.00 97.50 108 GLN A CA 1
ATOM 834 C C . GLN A 1 108 ? -15.982 -6.313 14.273 1.00 97.50 108 GLN A C 1
ATOM 836 O O . GLN A 1 108 ? -16.869 -5.951 15.044 1.00 97.50 108 GLN A O 1
ATOM 841 N N . TYR A 1 109 ? -15.103 -5.463 13.738 1.00 97.38 109 TYR A N 1
ATOM 842 C CA . TYR A 1 109 ? -14.998 -4.066 14.158 1.00 97.38 109 TYR A CA 1
ATOM 843 C C . TYR A 1 109 ? -15.972 -3.132 13.437 1.00 97.38 109 TYR A C 1
ATOM 845 O O . TYR A 1 109 ? -16.218 -2.039 13.935 1.00 97.38 109 TYR A O 1
ATOM 853 N N . LYS A 1 110 ? -16.521 -3.544 12.284 1.00 97.25 110 LYS A N 1
ATOM 854 C CA . LYS A 1 110 ? -17.500 -2.788 11.479 1.00 97.25 110 LYS A CA 1
ATOM 855 C C . LYS A 1 110 ? -17.127 -1.301 11.347 1.00 97.25 110 LYS A C 1
ATOM 857 O O . LYS A 1 110 ? -17.896 -0.440 11.777 1.00 97.25 110 LYS A O 1
ATOM 862 N N . PRO A 1 111 ? -15.938 -0.988 10.803 1.00 98.38 111 PRO A N 1
ATOM 863 C CA . PRO A 1 111 ? -15.416 0.372 10.822 1.00 98.38 111 PRO A CA 1
ATOM 864 C C . PRO A 1 111 ? -16.253 1.325 9.969 1.00 98.38 111 PRO A C 1
ATOM 866 O O . PRO A 1 111 ? -16.833 0.920 8.958 1.00 98.38 111 PRO A O 1
ATOM 869 N N . ASP A 1 112 ? -16.242 2.612 10.325 1.00 98.38 112 ASP A N 1
ATOM 870 C CA . ASP A 1 112 ? -16.850 3.663 9.505 1.00 98.38 112 ASP A CA 1
ATOM 871 C C . ASP A 1 112 ? -16.193 3.728 8.120 1.00 98.38 112 ASP A C 1
ATOM 873 O O . ASP A 1 112 ? -16.872 3.892 7.107 1.00 98.38 112 ASP A O 1
ATOM 877 N N . TYR A 1 113 ? -14.869 3.551 8.068 1.00 98.38 113 TYR A N 1
ATOM 878 C CA . TYR A 1 113 ? -14.094 3.589 6.832 1.00 98.38 113 TYR A CA 1
ATOM 879 C C . TYR A 1 113 ? -13.115 2.425 6.760 1.00 98.38 113 TYR A C 1
ATOM 881 O O . TYR A 1 113 ? -12.443 2.096 7.737 1.00 98.38 113 TYR A O 1
ATOM 889 N N . TRP A 1 114 ? -12.957 1.833 5.583 1.00 98.50 114 TRP A N 1
ATOM 890 C CA . TRP A 1 114 ? -11.889 0.869 5.361 1.00 98.50 114 TRP A CA 1
ATOM 891 C C . TRP A 1 114 ? -11.304 0.952 3.961 1.00 98.50 114 TRP A C 1
ATOM 893 O O . TRP A 1 114 ? -11.972 1.373 3.017 1.00 98.50 114 TRP A O 1
ATOM 903 N N . LEU A 1 115 ? -10.042 0.549 3.831 1.00 97.88 115 LEU A N 1
ATOM 904 C CA . LEU A 1 115 ? -9.338 0.485 2.557 1.00 97.88 115 LEU A CA 1
ATOM 905 C C . LEU A 1 115 ? -8.421 -0.736 2.506 1.00 97.88 115 LEU A C 1
ATOM 907 O O . LEU A 1 115 ? -7.602 -0.941 3.398 1.00 97.88 115 LEU A O 1
ATOM 911 N N . LEU A 1 116 ? -8.530 -1.503 1.424 1.00 96.81 116 LEU A N 1
ATOM 912 C CA . LEU A 1 116 ? -7.636 -2.604 1.088 1.00 96.81 116 LEU A CA 1
ATOM 913 C C . LEU A 1 116 ? -6.898 -2.290 -0.218 1.00 96.81 116 LEU A C 1
ATOM 915 O O . LEU A 1 116 ? -7.530 -2.036 -1.243 1.00 96.81 116 LEU A O 1
ATOM 919 N N . GLU A 1 117 ? -5.569 -2.351 -0.199 1.00 94.81 117 GLU A N 1
ATOM 920 C CA . GLU A 1 117 ? -4.712 -2.323 -1.389 1.00 94.81 117 GLU A CA 1
ATOM 921 C C . GLU A 1 117 ? -4.289 -3.741 -1.777 1.00 94.81 117 GLU A C 1
ATOM 923 O O . GLU A 1 117 ? -4.030 -4.590 -0.919 1.00 94.81 117 GLU A O 1
ATOM 928 N N . ASN A 1 118 ? -4.214 -4.002 -3.084 1.00 92.00 118 ASN A N 1
ATOM 929 C CA . ASN A 1 118 ? -3.532 -5.188 -3.585 1.00 92.00 118 ASN A CA 1
ATOM 930 C C . ASN A 1 118 ? -2.976 -5.001 -5.008 1.00 92.00 118 ASN A C 1
ATOM 932 O O . ASN A 1 118 ? -3.285 -4.031 -5.711 1.00 92.00 118 ASN A O 1
ATOM 936 N N . VAL A 1 119 ? -2.142 -5.935 -5.478 1.00 87.81 119 VAL A N 1
ATOM 937 C CA . VAL A 1 119 ? -1.564 -5.863 -6.830 1.00 87.81 119 VAL A CA 1
ATOM 938 C C . VAL A 1 119 ? -2.588 -6.177 -7.924 1.00 87.81 119 VAL A C 1
ATOM 940 O O . VAL A 1 119 ? -3.700 -6.641 -7.671 1.00 87.81 119 VAL A O 1
ATOM 943 N N . ILE A 1 120 ? -2.195 -5.934 -9.175 1.00 87.69 120 ILE A N 1
ATOM 944 C CA . ILE A 1 120 ? -2.984 -6.353 -10.335 1.00 87.69 120 ILE A CA 1
ATOM 945 C C . ILE A 1 120 ? -2.985 -7.876 -10.453 1.00 87.69 120 ILE A C 1
ATOM 947 O O . ILE A 1 120 ? -1.937 -8.521 -10.439 1.00 87.69 120 ILE A O 1
ATOM 951 N N . MET A 1 121 ? -4.175 -8.433 -10.624 1.00 85.94 121 MET A N 1
ATOM 952 C CA . MET A 1 121 ? -4.436 -9.866 -10.688 1.00 85.94 121 MET A CA 1
ATOM 953 C C . MET A 1 121 ? -5.462 -10.163 -11.785 1.00 85.94 121 MET A C 1
ATOM 955 O O . MET A 1 121 ? -5.997 -9.239 -12.397 1.00 85.94 121 MET A O 1
ATOM 959 N N . LYS A 1 122 ? -5.707 -11.448 -12.060 1.00 85.06 122 LYS A N 1
ATOM 960 C CA . LYS A 1 122 ? -6.761 -11.869 -12.995 1.00 85.06 122 LYS A CA 1
ATOM 961 C C . LYS A 1 122 ? -8.134 -11.451 -12.465 1.00 85.06 122 LYS A C 1
ATOM 963 O O . LYS A 1 122 ? -8.333 -11.448 -11.251 1.00 85.06 122 LYS A O 1
ATOM 968 N N . ASP A 1 123 ? -9.068 -11.180 -13.374 1.00 89.44 123 ASP A N 1
ATOM 969 C CA . ASP A 1 123 ? -10.428 -10.744 -13.032 1.00 89.44 123 ASP A CA 1
ATOM 970 C C . ASP A 1 123 ? -11.104 -11.702 -12.050 1.00 89.44 123 ASP A C 1
ATOM 972 O O . ASP A 1 123 ? -11.552 -11.261 -11.004 1.00 89.44 123 ASP A O 1
ATOM 976 N N . VAL A 1 124 ? -11.019 -13.016 -12.286 1.00 85.25 124 VAL A N 1
ATOM 977 C CA . VAL A 1 124 ? -11.575 -14.043 -11.384 1.00 85.25 124 VAL A CA 1
ATOM 978 C C . VAL A 1 124 ? -11.106 -13.864 -9.934 1.00 85.25 124 VAL A C 1
ATOM 980 O O . VAL A 1 124 ? -11.912 -13.916 -9.015 1.00 85.25 124 VAL A O 1
ATOM 983 N N . TRP A 1 125 ? -9.816 -13.594 -9.708 1.00 85.00 125 TRP A N 1
ATOM 984 C CA . TRP A 1 125 ? -9.274 -13.402 -8.358 1.00 85.00 125 TRP A CA 1
ATOM 985 C C . TRP A 1 125 ? -9.739 -12.094 -7.726 1.00 85.00 125 TRP A C 1
ATOM 987 O O . TRP A 1 125 ? -10.073 -12.054 -6.543 1.00 85.00 125 TRP A O 1
ATOM 997 N N . ARG A 1 126 ? -9.774 -11.027 -8.525 1.00 89.94 126 ARG A N 1
ATOM 998 C CA . ARG A 1 126 ? -10.263 -9.717 -8.098 1.00 89.94 126 ARG A CA 1
ATOM 999 C C . ARG A 1 126 ? -11.741 -9.793 -7.712 1.00 89.94 126 ARG A C 1
ATOM 1001 O O . ARG A 1 126 ? -12.141 -9.211 -6.706 1.00 89.94 126 ARG A O 1
ATOM 1008 N N . ASP A 1 127 ? -12.533 -10.514 -8.492 1.00 90.75 127 ASP A N 1
ATOM 1009 C CA . ASP A 1 127 ? -13.968 -10.662 -8.288 1.00 90.75 127 ASP A CA 1
ATOM 1010 C C . ASP A 1 127 ? -14.242 -11.543 -7.056 1.00 90.75 127 ASP A C 1
ATOM 1012 O O . ASP A 1 127 ? -15.074 -11.179 -6.229 1.00 90.75 127 ASP A O 1
ATOM 1016 N N . THR A 1 128 ? -13.459 -12.608 -6.833 1.00 87.94 128 THR A N 1
ATOM 1017 C CA . THR A 1 128 ? -13.501 -13.379 -5.576 1.00 87.94 128 THR A CA 1
ATOM 1018 C C . THR A 1 128 ? -13.177 -12.512 -4.358 1.00 87.94 128 THR A C 1
ATOM 1020 O O . THR A 1 128 ? -13.916 -12.559 -3.380 1.00 87.94 128 THR A O 1
ATOM 1023 N N . ILE A 1 129 ? -12.108 -11.705 -4.387 1.00 90.31 129 ILE A N 1
ATOM 1024 C CA . ILE A 1 129 ? -11.796 -10.767 -3.289 1.00 90.31 129 ILE A CA 1
ATOM 1025 C C . ILE A 1 129 ? -12.978 -9.827 -3.043 1.00 90.31 129 ILE A C 1
ATOM 1027 O O . ILE A 1 129 ? -13.392 -9.638 -1.903 1.00 90.31 129 ILE A O 1
ATOM 1031 N N . THR A 1 130 ? -13.545 -9.281 -4.120 1.00 93.69 130 THR A N 1
ATOM 1032 C CA . THR A 1 130 ? -14.679 -8.354 -4.057 1.00 93.69 130 THR A CA 1
ATOM 1033 C C . THR A 1 130 ? -15.873 -8.979 -3.340 1.00 93.69 130 THR A C 1
ATOM 1035 O O . THR A 1 130 ? -16.432 -8.337 -2.462 1.00 93.69 130 THR A O 1
ATOM 1038 N N . GLN A 1 131 ? -16.207 -10.236 -3.642 1.00 93.75 131 GLN A N 1
ATOM 1039 C CA . GLN A 1 131 ? -17.331 -10.963 -3.034 1.00 93.75 131 GLN A CA 1
ATOM 1040 C C . GLN A 1 131 ? -17.193 -11.209 -1.522 1.00 93.75 131 GLN A C 1
ATOM 1042 O O . GLN A 1 131 ? -18.192 -11.446 -0.850 1.00 93.75 131 GLN A O 1
ATOM 1047 N N . HIS A 1 132 ? -15.969 -11.202 -0.989 1.00 92.75 132 HIS A N 1
ATOM 1048 C CA . HIS A 1 132 ? -15.724 -11.415 0.442 1.00 92.75 132 HIS A CA 1
ATOM 1049 C C . HIS A 1 132 ? -15.660 -10.106 1.233 1.00 92.75 132 HIS A C 1
ATOM 1051 O O . HIS A 1 132 ? -15.697 -10.129 2.462 1.00 92.75 132 HIS A O 1
ATOM 1057 N N . LEU A 1 133 ? -15.532 -8.966 0.553 1.00 95.44 133 LEU A N 1
ATOM 1058 C CA . LEU A 1 133 ? -15.454 -7.668 1.206 1.00 95.44 133 LEU A CA 1
ATOM 1059 C C . LEU A 1 133 ? -16.862 -7.128 1.499 1.00 95.44 133 LEU A C 1
ATOM 1061 O O . LEU A 1 133 ? -17.745 -7.224 0.641 1.00 95.44 133 LEU A O 1
ATOM 1065 N N . PRO A 1 134 ? -17.088 -6.499 2.668 1.00 95.50 134 PRO A N 1
ATOM 1066 C CA . PRO A 1 134 ? -18.391 -5.938 3.013 1.00 95.50 134 PRO A CA 1
ATOM 1067 C C . PRO A 1 134 ? -18.911 -4.970 1.941 1.00 95.50 134 PRO A C 1
ATOM 1069 O O . PRO A 1 134 ? -18.245 -3.996 1.593 1.00 95.50 134 PRO A O 1
ATOM 1072 N N . GLY A 1 135 ? -20.114 -5.236 1.423 1.00 94.38 135 GLY A N 1
ATOM 1073 C CA . GLY A 1 135 ? -20.764 -4.409 0.399 1.00 94.38 135 GLY A CA 1
ATOM 1074 C C . GLY A 1 135 ? -20.317 -4.674 -1.044 1.00 94.38 135 GLY A C 1
ATOM 1075 O O . GLY A 1 135 ? -20.775 -3.969 -1.939 1.00 94.38 135 GLY A O 1
ATOM 1076 N N . ASN A 1 136 ? -19.462 -5.675 -1.288 1.00 95.56 136 ASN A N 1
ATOM 1077 C CA . ASN A 1 136 ? -18.979 -6.063 -2.618 1.00 95.56 136 ASN A CA 1
ATOM 1078 C C . ASN A 1 136 ? -18.491 -4.882 -3.488 1.00 95.56 136 ASN A C 1
ATOM 1080 O O . ASN A 1 136 ? -18.903 -4.761 -4.649 1.00 95.56 136 ASN A O 1
ATOM 1084 N N . PRO A 1 137 ? -17.648 -3.970 -2.960 1.00 95.19 137 PRO A N 1
ATOM 1085 C CA . PRO A 1 137 ? -17.322 -2.744 -3.670 1.00 95.19 137 PRO A CA 1
ATOM 1086 C C . PRO A 1 137 ? -16.473 -3.031 -4.904 1.00 95.19 137 PRO A C 1
ATOM 1088 O O . PRO A 1 137 ? -15.508 -3.796 -4.863 1.00 95.19 137 PRO A O 1
ATOM 1091 N N . LYS A 1 138 ? -16.785 -2.353 -6.009 1.00 93.12 138 LYS A N 1
ATOM 1092 C CA . LYS A 1 138 ? -15.946 -2.408 -7.204 1.00 93.12 138 LYS A CA 1
ATOM 1093 C C . LYS A 1 138 ? -14.595 -1.745 -6.901 1.00 93.12 138 LYS A C 1
ATOM 1095 O O . LYS A 1 138 ? -14.590 -0.586 -6.483 1.00 93.12 138 LYS A O 1
ATOM 1100 N N . PRO A 1 139 ? -13.459 -2.421 -7.142 1.00 93.94 139 PRO A N 1
ATOM 1101 C CA . PRO A 1 139 ? -12.168 -1.798 -6.926 1.00 93.94 139 PRO A CA 1
ATOM 1102 C C . PRO A 1 139 ? -11.926 -0.684 -7.933 1.00 93.94 139 PRO A C 1
ATOM 1104 O O . PRO A 1 139 ? -12.310 -0.783 -9.104 1.00 93.94 139 PRO A O 1
ATOM 1107 N N . ILE A 1 140 ? -11.190 0.327 -7.492 1.00 94.38 140 ILE A N 1
ATOM 1108 C CA . ILE A 1 140 ? -10.595 1.311 -8.387 1.00 94.38 140 ILE A CA 1
ATOM 1109 C C . ILE A 1 140 ? -9.152 0.928 -8.699 1.00 94.38 140 ILE A C 1
ATOM 1111 O O . ILE A 1 140 ? -8.436 0.331 -7.890 1.00 94.38 140 ILE A O 1
ATOM 1115 N N . PHE A 1 141 ? -8.721 1.295 -9.896 1.00 92.81 141 PHE A N 1
ATOM 1116 C CA . PHE A 1 141 ? -7.361 1.087 -10.357 1.00 92.81 141 PHE A CA 1
ATOM 1117 C C . PHE A 1 141 ? -6.594 2.402 -10.294 1.00 92.81 141 PHE A C 1
ATOM 1119 O O . PHE A 1 141 ? -7.031 3.408 -10.853 1.00 92.81 141 PHE A O 1
ATOM 1126 N N . ILE A 1 142 ? -5.418 2.380 -9.671 1.00 92.50 142 ILE A N 1
ATOM 1127 C CA . ILE A 1 142 ? -4.509 3.526 -9.667 1.00 92.50 142 ILE A CA 1
ATOM 1128 C C . ILE A 1 142 ? -3.122 3.049 -10.094 1.00 92.50 142 ILE A C 1
ATOM 1130 O O . ILE A 1 142 ? -2.578 2.081 -9.558 1.00 92.50 142 ILE A O 1
ATOM 1134 N N . ASP A 1 143 ? -2.535 3.751 -11.064 1.00 92.62 143 ASP A N 1
ATOM 1135 C CA . ASP A 1 143 ? -1.105 3.678 -11.346 1.00 92.62 143 ASP A CA 1
ATOM 1136 C C . ASP A 1 143 ? -0.424 4.875 -10.690 1.00 92.62 143 ASP A C 1
ATOM 1138 O O . ASP A 1 143 ? -0.747 6.019 -11.014 1.00 92.62 143 ASP A O 1
ATOM 1142 N N . SER A 1 144 ? 0.545 4.635 -9.802 1.00 91.75 144 SER A N 1
ATOM 1143 C CA . SER A 1 144 ? 1.327 5.715 -9.188 1.00 91.75 144 SER A CA 1
ATOM 1144 C C . SER A 1 144 ? 1.987 6.641 -10.214 1.00 91.75 144 SER A C 1
ATOM 1146 O O . SER A 1 144 ? 2.303 7.773 -9.860 1.00 91.75 144 SER A O 1
ATOM 1148 N N . ALA A 1 145 ? 2.111 6.230 -11.482 1.00 90.94 145 ALA A N 1
ATOM 1149 C CA . ALA A 1 145 ? 2.581 7.070 -12.576 1.00 90.94 145 ALA A CA 1
ATOM 1150 C C . ALA A 1 145 ? 1.772 8.370 -12.752 1.00 90.94 145 ALA A C 1
ATOM 1152 O O . ALA A 1 145 ? 2.298 9.326 -13.316 1.00 90.94 145 ALA A O 1
ATOM 1153 N N . VAL A 1 146 ? 0.524 8.454 -12.276 1.00 91.88 146 VAL A N 1
ATOM 1154 C CA . VAL A 1 146 ? -0.261 9.706 -12.320 1.00 91.88 146 VAL A CA 1
ATOM 1155 C C . VAL A 1 146 ? 0.139 10.700 -11.220 1.00 91.88 146 VAL A C 1
ATOM 1157 O O . VAL A 1 146 ? -0.106 11.893 -11.356 1.00 91.88 146 VAL A O 1
ATOM 1160 N N . LEU A 1 147 ? 0.815 10.241 -10.160 1.00 90.50 147 LEU A N 1
ATOM 1161 C CA . LEU A 1 147 ? 1.206 11.053 -8.996 1.00 90.50 147 LEU A CA 1
ATOM 1162 C C . LEU A 1 147 ? 2.727 11.207 -8.836 1.00 90.50 147 LEU A C 1
ATOM 1164 O O . LEU A 1 147 ? 3.194 12.212 -8.312 1.00 90.50 147 LEU A O 1
ATOM 1168 N N . ALA A 1 148 ? 3.504 10.224 -9.284 1.00 90.12 148 ALA A N 1
ATOM 1169 C CA . ALA A 1 148 ? 4.947 10.128 -9.095 1.00 90.12 148 ALA A CA 1
ATOM 1170 C C . ALA A 1 148 ? 5.624 9.560 -10.358 1.00 90.12 148 ALA A C 1
ATOM 1172 O O . ALA A 1 148 ? 4.961 8.917 -11.176 1.00 90.12 148 ALA A O 1
ATOM 1173 N N . PRO A 1 149 ? 6.941 9.752 -10.547 1.00 89.31 149 PRO A N 1
ATOM 1174 C CA . PRO A 1 149 ? 7.691 9.201 -11.679 1.00 89.31 149 PRO A CA 1
ATOM 1175 C C . PRO A 1 149 ? 7.982 7.692 -11.531 1.00 89.31 149 PRO A C 1
ATOM 1177 O O . PRO A 1 149 ? 9.091 7.220 -11.775 1.00 89.31 149 PRO A O 1
ATOM 1180 N N . SER A 1 150 ? 6.993 6.902 -11.104 1.00 87.88 150 SER A N 1
ATOM 1181 C CA . SER A 1 150 ? 7.125 5.458 -10.892 1.00 87.88 150 SER A CA 1
ATOM 1182 C C . SER A 1 150 ? 5.860 4.726 -11.315 1.00 87.88 150 SER A C 1
ATOM 1184 O O . SER A 1 150 ? 4.762 5.073 -10.887 1.00 87.88 150 SER A O 1
ATOM 1186 N N . MET A 1 151 ? 6.016 3.688 -12.137 1.00 87.69 151 MET A N 1
ATOM 1187 C CA . MET A 1 151 ? 4.915 2.810 -12.523 1.00 87.69 151 MET A CA 1
ATOM 1188 C C . MET A 1 151 ? 4.661 1.769 -11.438 1.00 87.69 151 MET A C 1
ATOM 1190 O O . MET A 1 151 ? 5.466 0.852 -11.224 1.00 87.69 151 MET A O 1
ATOM 1194 N N . ARG A 1 152 ? 3.505 1.886 -10.786 1.00 88.69 152 ARG A N 1
ATOM 1195 C CA . ARG A 1 152 ? 3.052 0.965 -9.744 1.00 88.69 152 ARG A CA 1
ATOM 1196 C C . ARG A 1 152 ? 1.531 0.901 -9.776 1.00 88.69 152 ARG A C 1
ATOM 1198 O O . ARG A 1 152 ? 0.836 1.693 -9.154 1.00 88.69 152 ARG A O 1
ATOM 1205 N N . LYS A 1 153 ? 1.041 -0.078 -10.527 1.00 90.94 153 LYS A N 1
ATOM 1206 C CA . LYS A 1 153 ? -0.382 -0.363 -10.722 1.00 90.94 153 LYS A CA 1
ATOM 1207 C C . LYS A 1 153 ? -0.938 -1.169 -9.558 1.00 90.94 153 LYS A C 1
ATOM 1209 O O . LYS A 1 153 ? -0.336 -2.195 -9.217 1.00 90.94 153 LYS A O 1
ATOM 1214 N N . ARG A 1 154 ? -2.049 -0.728 -8.972 1.00 92.56 154 ARG A N 1
ATOM 1215 C CA . ARG A 1 154 ? -2.694 -1.350 -7.809 1.00 92.56 154 ARG A CA 1
ATOM 1216 C C . ARG A 1 154 ? -4.213 -1.261 -7.882 1.00 92.56 154 ARG A C 1
ATOM 1218 O O . ARG A 1 154 ? -4.753 -0.324 -8.468 1.00 92.56 154 ARG A O 1
ATOM 1225 N N . ASN A 1 155 ? -4.858 -2.258 -7.287 1.00 93.75 155 ASN A N 1
ATOM 1226 C CA . ASN A 1 155 ? -6.285 -2.273 -7.010 1.00 93.75 155 ASN A CA 1
ATOM 1227 C C . ASN A 1 155 ? -6.516 -1.737 -5.597 1.00 93.75 155 ASN A C 1
ATOM 1229 O O . ASN A 1 155 ? -5.771 -2.090 -4.681 1.00 93.75 155 ASN A O 1
ATOM 1233 N N . TYR A 1 156 ? -7.556 -0.928 -5.434 1.00 95.44 156 TYR A N 1
ATOM 1234 C CA . TYR A 1 156 ? -7.997 -0.419 -4.142 1.00 95.44 156 TYR A CA 1
ATOM 1235 C C . TYR A 1 156 ? -9.483 -0.701 -3.967 1.00 95.44 156 TYR A C 1
ATOM 1237 O O . TYR A 1 156 ? -10.289 -0.289 -4.801 1.00 95.44 156 TYR A O 1
ATOM 1245 N N . TRP A 1 157 ? -9.832 -1.373 -2.877 1.00 96.50 157 TRP A N 1
ATOM 1246 C CA . TRP A 1 157 ? -11.207 -1.549 -2.424 1.00 96.50 157 TRP A CA 1
ATOM 1247 C C . TRP A 1 157 ? -11.439 -0.678 -1.198 1.00 96.50 157 TRP A C 1
ATOM 1249 O O . TRP A 1 157 ? -10.566 -0.589 -0.336 1.00 96.50 157 TRP A O 1
ATOM 1259 N N . SER A 1 158 ? -12.606 -0.055 -1.108 1.00 97.19 158 SER A N 1
ATOM 1260 C CA . SER A 1 158 ? -13.028 0.694 0.073 1.00 97.19 158 SER A CA 1
ATOM 1261 C C . SER A 1 158 ? -14.545 0.840 0.106 1.00 97.19 158 SER A C 1
ATOM 1263 O O . SER A 1 158 ? -15.221 0.606 -0.896 1.00 97.19 158 SER A O 1
ATOM 1265 N N . ASN A 1 159 ? -15.082 1.263 1.250 1.00 97.19 159 ASN A N 1
ATOM 1266 C CA . ASN A 1 159 ? -16.497 1.616 1.403 1.00 97.19 159 ASN A CA 1
ATOM 1267 C C . ASN A 1 159 ? -16.802 3.110 1.190 1.00 97.19 159 ASN A C 1
ATOM 1269 O O . ASN A 1 159 ? -17.953 3.512 1.329 1.00 97.19 159 ASN A O 1
ATOM 1273 N N . PHE A 1 160 ? -15.799 3.935 0.882 1.00 95.00 160 PHE A N 1
ATOM 1274 C CA . PHE A 1 160 ? -15.955 5.395 0.818 1.00 95.00 160 PHE A CA 1
ATOM 1275 C C . PHE A 1 160 ? -15.502 6.022 -0.501 1.00 95.00 160 PHE A C 1
ATOM 1277 O O . PHE A 1 160 ? -15.803 7.186 -0.756 1.00 95.00 160 PHE A O 1
ATOM 1284 N N . ILE A 1 161 ? -14.779 5.280 -1.345 1.00 91.56 161 ILE A N 1
ATOM 1285 C CA . ILE A 1 161 ? -14.375 5.773 -2.662 1.00 91.56 161 ILE A CA 1
ATOM 1286 C C . ILE A 1 161 ? -15.395 5.274 -3.688 1.00 91.56 161 ILE A C 1
ATOM 1288 O O . ILE A 1 161 ? -15.583 4.063 -3.814 1.00 91.56 161 ILE A O 1
ATOM 1292 N N . PRO A 1 162 ? -16.063 6.168 -4.435 1.00 89.25 162 PRO A N 1
ATOM 1293 C CA . PRO A 1 162 ? -17.046 5.744 -5.416 1.00 89.25 162 PRO A CA 1
ATOM 1294 C C . PRO A 1 162 ? -16.370 5.039 -6.599 1.00 89.25 162 PRO A C 1
ATOM 1296 O O . PRO A 1 162 ? -15.255 5.371 -7.001 1.00 89.25 162 PRO A O 1
ATOM 1299 N N . ALA A 1 163 ? -17.070 4.079 -7.202 1.00 84.38 163 ALA A N 1
ATOM 1300 C CA . ALA A 1 163 ? -16.522 3.228 -8.262 1.00 84.38 163 ALA A CA 1
ATOM 1301 C C . ALA A 1 163 ? -16.099 3.987 -9.538 1.00 84.38 163 ALA A C 1
ATOM 1303 O O . ALA A 1 163 ? -15.317 3.470 -10.334 1.00 84.38 163 ALA A O 1
ATOM 1304 N N . ASN A 1 164 ? -16.629 5.193 -9.753 1.00 86.94 164 ASN A N 1
ATOM 1305 C CA . ASN A 1 164 ? -16.280 6.084 -10.861 1.00 86.94 164 ASN A CA 1
ATOM 1306 C C . ASN A 1 164 ? -15.194 7.111 -10.493 1.00 86.94 164 ASN A C 1
ATOM 1308 O O . ASN A 1 164 ? -14.941 8.027 -11.272 1.00 86.94 164 ASN A O 1
ATOM 1312 N N . PHE A 1 165 ? -14.570 6.991 -9.320 1.00 90.19 165 PHE A N 1
ATOM 1313 C CA . PHE A 1 165 ? -13.503 7.889 -8.906 1.00 90.19 165 PHE A CA 1
ATOM 1314 C C . PHE A 1 165 ? -12.304 7.800 -9.854 1.00 90.19 165 PHE A C 1
ATOM 1316 O O . PHE A 1 165 ? -11.792 6.719 -10.152 1.00 90.19 165 PHE A O 1
ATOM 1323 N N . THR A 1 166 ? -11.818 8.961 -10.282 1.00 86.56 166 THR A N 1
ATOM 1324 C CA . THR A 1 166 ? -10.634 9.086 -11.133 1.00 86.56 166 THR A CA 1
ATOM 1325 C C . THR A 1 166 ? -9.631 10.030 -10.497 1.00 86.56 166 THR A C 1
ATOM 1327 O O . THR A 1 166 ? -9.981 11.144 -10.110 1.00 86.56 166 THR A O 1
ATOM 1330 N N . ILE A 1 167 ? -8.364 9.620 -10.457 1.00 86.94 167 ILE A N 1
ATOM 1331 C CA . ILE A 1 167 ? -7.264 10.500 -10.060 1.00 86.94 167 ILE A CA 1
ATOM 1332 C C . ILE A 1 167 ? -6.746 11.234 -11.292 1.00 86.94 167 ILE A C 1
ATOM 1334 O O . ILE A 1 167 ? -6.338 10.612 -12.272 1.00 86.94 167 ILE A O 1
ATOM 1338 N N . THR A 1 168 ? -6.708 12.561 -11.215 1.00 87.81 168 THR A N 1
ATOM 1339 C CA . THR A 1 168 ? -6.051 13.407 -12.213 1.00 87.81 168 THR A CA 1
ATOM 1340 C C . THR A 1 168 ? -4.628 13.735 -11.790 1.00 87.81 168 THR A C 1
ATOM 1342 O O . THR A 1 168 ? -4.361 13.967 -10.611 1.00 87.81 168 THR A O 1
ATOM 1345 N N . THR A 1 169 ? -3.721 13.821 -12.761 1.00 89.38 169 THR A N 1
ATOM 1346 C CA . THR A 1 169 ? -2.343 14.261 -12.524 1.00 89.38 169 THR A CA 1
ATOM 1347 C C . THR A 1 169 ? -2.321 15.678 -11.933 1.00 89.38 169 THR A C 1
ATOM 1349 O O . THR A 1 169 ? -2.842 16.599 -12.568 1.00 89.38 169 THR A O 1
ATOM 1352 N N . PRO A 1 170 ? -1.710 15.893 -10.754 1.00 87.94 170 PRO A N 1
ATOM 1353 C CA . PRO A 1 170 ? -1.561 17.227 -10.185 1.00 87.94 170 PRO A CA 1
ATOM 1354 C C . PRO A 1 170 ? -0.706 18.125 -11.084 1.00 87.94 170 PRO A C 1
ATOM 1356 O O . PRO A 1 170 ? 0.304 17.677 -11.630 1.00 87.94 170 PRO A O 1
ATOM 1359 N N . LYS A 1 171 ? -1.052 19.416 -11.186 1.00 88.44 171 LYS A N 1
ATOM 1360 C CA . LYS A 1 171 ? -0.268 20.400 -11.965 1.00 88.44 171 LYS A CA 1
ATOM 1361 C C . LYS A 1 171 ? 1.192 20.489 -11.505 1.00 88.44 171 LYS A C 1
ATOM 1363 O O . LYS A 1 171 ? 2.077 20.735 -12.311 1.00 88.44 171 LYS A O 1
ATOM 1368 N N . ASN A 1 172 ? 1.437 20.269 -10.216 1.00 88.06 172 ASN A N 1
ATOM 1369 C CA . ASN A 1 172 ? 2.750 20.303 -9.576 1.00 88.06 172 ASN A CA 1
ATOM 1370 C C . ASN A 1 172 ? 3.405 18.915 -9.461 1.00 88.06 172 ASN A C 1
ATOM 1372 O O . ASN A 1 172 ? 4.243 18.701 -8.580 1.00 88.06 172 ASN A O 1
ATOM 1376 N N . LYS A 1 173 ? 3.022 17.949 -10.309 1.00 88.88 173 LYS A N 1
ATOM 1377 C CA . LYS A 1 173 ? 3.671 16.638 -10.327 1.00 88.88 173 LYS A CA 1
ATOM 1378 C C . LYS A 1 173 ? 5.165 16.806 -10.617 1.00 88.88 173 LYS A C 1
ATOM 1380 O O . LYS A 1 173 ? 5.564 17.338 -11.649 1.00 88.88 173 LYS A O 1
ATOM 1385 N N . LYS A 1 174 ? 5.982 16.295 -9.701 1.00 88.06 174 LYS A N 1
ATOM 1386 C CA . LYS A 1 174 ? 7.441 16.292 -9.801 1.00 88.06 174 LYS A CA 1
ATOM 1387 C C . LYS A 1 174 ? 7.929 15.381 -10.937 1.00 88.06 174 LYS A C 1
ATOM 1389 O O . LYS A 1 174 ? 7.423 14.267 -11.101 1.00 88.06 174 LYS A O 1
ATOM 1394 N N . SER A 1 175 ? 8.922 15.853 -11.694 1.00 88.38 175 SER A N 1
ATOM 1395 C CA . SER A 1 175 ? 9.637 15.067 -12.711 1.00 88.38 175 SER A CA 1
ATOM 1396 C C . SER A 1 175 ? 10.542 14.025 -12.061 1.00 88.38 175 SER A C 1
ATOM 1398 O O . SER A 1 175 ? 10.891 14.155 -10.886 1.00 88.38 175 SER A O 1
ATOM 1400 N N . PHE A 1 176 ? 10.977 13.023 -12.825 1.00 87.31 176 PHE A N 1
ATOM 1401 C CA . PHE A 1 176 ? 11.954 12.044 -12.345 1.00 87.31 176 PHE A CA 1
ATOM 1402 C C . PHE A 1 176 ? 13.254 12.714 -11.881 1.00 87.31 176 PHE A C 1
ATOM 1404 O O . PHE A 1 176 ? 13.719 12.456 -10.771 1.00 87.31 176 PHE A O 1
ATOM 1411 N N . SER A 1 177 ? 13.786 13.629 -12.692 1.00 84.44 177 SER A N 1
ATOM 1412 C CA . SER A 1 177 ? 15.031 14.349 -12.406 1.00 84.44 177 SER A CA 1
ATOM 1413 C C . SER A 1 177 ? 15.013 15.097 -11.072 1.00 84.44 177 SER A C 1
ATOM 1415 O O . SER A 1 177 ? 16.039 15.175 -10.409 1.00 84.44 177 SER A O 1
ATOM 1417 N N . SER A 1 178 ? 13.848 15.581 -10.628 1.00 87.31 178 SER A N 1
ATOM 1418 C CA . SER A 1 178 ? 13.720 16.299 -9.352 1.00 87.31 178 SER A CA 1
ATOM 1419 C C . SER A 1 178 ? 13.895 15.424 -8.101 1.00 87.31 178 SER A C 1
ATOM 1421 O O . SER A 1 178 ? 13.958 15.956 -6.994 1.00 87.31 178 SER A O 1
ATOM 1423 N N . TYR A 1 179 ? 13.945 14.096 -8.260 1.00 86.00 179 TYR A N 1
ATOM 1424 C CA . TYR A 1 179 ? 14.238 13.143 -7.185 1.00 86.00 179 TYR A CA 1
ATOM 1425 C C . TYR A 1 179 ? 15.708 12.705 -7.155 1.00 86.00 179 TYR A C 1
ATOM 1427 O O . TYR A 1 179 ? 16.091 11.968 -6.248 1.00 86.00 179 TYR A O 1
ATOM 1435 N N . LEU A 1 180 ? 16.518 13.113 -8.136 1.00 84.94 180 LEU A N 1
ATOM 1436 C CA . LEU A 1 180 ? 17.954 12.853 -8.133 1.00 84.94 180 LEU A CA 1
ATOM 1437 C C . LEU A 1 180 ? 18.650 13.848 -7.206 1.00 84.94 180 LEU A C 1
ATOM 1439 O O . LEU A 1 180 ? 18.298 15.025 -7.192 1.00 84.94 180 LEU A O 1
ATOM 1443 N N . ASP A 1 181 ? 19.631 13.374 -6.440 1.00 82.88 181 ASP A N 1
ATOM 1444 C CA . ASP A 1 181 ? 20.458 14.237 -5.600 1.00 82.88 181 ASP A CA 1
ATOM 1445 C C . ASP A 1 181 ? 21.509 14.946 -6.475 1.00 82.88 181 ASP A C 1
ATOM 1447 O O . ASP A 1 181 ? 22.444 14.292 -6.950 1.00 82.88 181 ASP A O 1
ATOM 1451 N N . PRO A 1 182 ? 21.391 16.268 -6.704 1.00 74.31 182 PRO A N 1
ATOM 1452 C CA . PRO A 1 182 ? 22.316 16.993 -7.568 1.00 74.31 182 PRO A CA 1
ATOM 1453 C C . PRO A 1 182 ? 23.731 17.059 -6.982 1.00 74.31 182 PRO A C 1
ATOM 1455 O O . PRO A 1 182 ? 24.686 17.223 -7.734 1.00 74.31 182 PRO A O 1
ATOM 1458 N N . SER A 1 183 ? 23.900 16.896 -5.662 1.00 75.69 183 SER A N 1
ATOM 1459 C CA . SER A 1 183 ? 25.228 16.880 -5.031 1.00 75.69 183 SER A CA 1
ATOM 1460 C C . SER A 1 183 ? 26.032 15.623 -5.381 1.00 75.69 183 SER A C 1
ATOM 1462 O O . SER A 1 183 ? 27.266 15.640 -5.354 1.00 75.69 183 SER A O 1
ATOM 1464 N N . GLN A 1 184 ? 25.336 14.546 -5.755 1.00 73.00 184 GLN A N 1
ATOM 1465 C CA . GLN A 1 184 ? 25.932 13.281 -6.179 1.00 73.00 184 GLN A CA 1
ATOM 1466 C C . GLN A 1 184 ? 26.252 13.268 -7.682 1.00 73.00 184 GLN A C 1
ATOM 1468 O O . GLN A 1 184 ? 27.062 12.455 -8.126 1.00 73.00 184 GLN A O 1
ATOM 1473 N N . ASP A 1 185 ? 25.670 14.176 -8.473 1.00 69.69 185 ASP A N 1
ATOM 1474 C CA . ASP A 1 185 ? 25.918 14.276 -9.912 1.00 69.69 185 ASP A CA 1
ATOM 1475 C C . ASP A 1 185 ? 26.893 15.407 -10.259 1.00 69.69 185 ASP A C 1
ATOM 1477 O O . ASP A 1 185 ? 26.515 16.522 -10.613 1.00 69.69 185 ASP A O 1
ATOM 1481 N N . LYS A 1 186 ? 28.189 15.089 -10.239 1.00 67.69 186 LYS A N 1
ATOM 1482 C CA . LYS A 1 186 ? 29.252 16.013 -10.677 1.00 67.69 186 LYS A CA 1
ATOM 1483 C C . LYS A 1 186 ? 29.403 16.098 -12.201 1.00 67.69 186 LYS A C 1
ATOM 1485 O O . LYS A 1 186 ? 30.274 16.813 -12.684 1.00 67.69 186 LYS A O 1
ATOM 1490 N N . SER A 1 187 ? 28.617 15.333 -12.962 1.00 71.69 187 SER A N 1
ATOM 1491 C CA . SER A 1 187 ? 28.811 15.172 -14.406 1.00 71.69 187 SER A CA 1
ATOM 1492 C C . SER A 1 187 ? 27.944 16.101 -15.257 1.00 71.69 187 SER A C 1
ATOM 1494 O O . SER A 1 187 ? 28.233 16.268 -16.442 1.00 71.69 187 SER A O 1
ATOM 1496 N N . GLY A 1 188 ? 26.880 16.676 -14.680 1.00 69.25 188 GLY A N 1
ATOM 1497 C CA . GLY A 1 188 ? 25.898 17.495 -15.403 1.00 69.25 188 GLY A CA 1
ATOM 1498 C C . GLY A 1 188 ? 25.111 16.715 -16.463 1.00 69.25 188 GLY A C 1
ATOM 1499 O O . GLY A 1 188 ? 24.555 17.308 -17.389 1.00 69.25 188 GLY A O 1
ATOM 1500 N N . ARG A 1 189 ? 25.103 15.378 -16.387 1.00 76.00 189 ARG A N 1
ATOM 1501 C CA . ARG A 1 189 ? 24.504 14.513 -17.408 1.00 76.00 189 ARG A CA 1
ATOM 1502 C C . ARG A 1 189 ? 23.015 14.311 -17.147 1.00 76.00 189 ARG A C 1
ATOM 1504 O O . ARG A 1 189 ? 22.550 14.221 -16.018 1.00 76.00 189 ARG A O 1
ATOM 1511 N N . SER A 1 190 ? 22.250 14.158 -18.225 1.00 81.25 190 SER A N 1
ATOM 1512 C CA . SER A 1 190 ? 20.842 13.773 -18.125 1.00 81.25 190 SER A CA 1
ATOM 1513 C C . SER A 1 190 ? 20.727 12.270 -17.866 1.00 81.25 190 SER A C 1
ATOM 1515 O O . SER A 1 190 ? 20.921 11.448 -18.766 1.00 81.25 190 SER A O 1
ATOM 1517 N N . TRP A 1 191 ? 20.417 11.918 -16.621 1.00 86.62 191 TRP A N 1
ATOM 1518 C CA . TRP A 1 191 ? 20.194 10.540 -16.202 1.00 86.62 191 TRP A CA 1
ATOM 1519 C C . TRP A 1 191 ? 18.795 10.061 -16.561 1.00 86.62 191 TRP A C 1
ATOM 1521 O O . TRP A 1 191 ? 17.798 10.742 -16.325 1.00 86.62 191 TRP A O 1
ATOM 1531 N N . LYS A 1 192 ? 18.724 8.842 -17.089 1.00 87.19 192 LYS A N 1
ATOM 1532 C CA . LYS A 1 192 ? 17.481 8.174 -17.468 1.00 87.19 192 LYS A CA 1
ATOM 1533 C C . LYS A 1 192 ? 17.312 6.880 -16.683 1.00 87.19 192 LYS A C 1
ATOM 1535 O O . LYS A 1 192 ? 18.292 6.156 -16.485 1.00 87.19 192 LYS A O 1
ATOM 1540 N N . PRO A 1 193 ? 16.073 6.528 -16.313 1.00 88.50 193 PRO A N 1
ATOM 1541 C CA . PRO A 1 193 ? 15.741 5.208 -15.812 1.00 88.50 193 PRO A CA 1
ATOM 1542 C C . PRO A 1 193 ? 16.185 4.110 -16.783 1.00 88.50 193 PRO A C 1
ATOM 1544 O O . PRO A 1 193 ? 15.853 4.130 -17.973 1.00 88.50 193 PRO A O 1
ATOM 1547 N N . ALA A 1 194 ? 16.886 3.111 -16.266 1.00 87.88 194 ALA A N 1
ATOM 1548 C CA . ALA A 1 194 ? 17.333 1.953 -17.019 1.00 87.88 194 ALA A CA 1
ATOM 1549 C C . ALA A 1 194 ? 17.282 0.681 -16.163 1.00 87.88 194 ALA A C 1
ATOM 1551 O O . ALA A 1 194 ? 17.013 0.721 -14.960 1.00 87.88 194 ALA A O 1
ATOM 1552 N N . ASN A 1 195 ? 17.486 -0.465 -16.807 1.00 86.62 195 ASN A N 1
ATOM 1553 C CA . ASN A 1 195 ? 17.555 -1.756 -16.138 1.00 86.62 195 ASN A CA 1
ATOM 1554 C C . ASN A 1 195 ? 18.523 -2.703 -16.834 1.00 86.62 195 ASN A C 1
ATOM 1556 O O . ASN A 1 195 ? 18.557 -2.738 -18.065 1.00 86.62 195 ASN A O 1
ATOM 1560 N N . ILE A 1 196 ? 19.232 -3.514 -16.054 1.00 85.69 196 ILE A N 1
ATOM 1561 C CA . ILE A 1 196 ? 20.002 -4.646 -16.570 1.00 85.69 196 ILE A CA 1
ATOM 1562 C C . ILE A 1 196 ? 19.143 -5.895 -16.435 1.00 85.69 196 ILE A C 1
ATOM 1564 O O . ILE A 1 196 ? 18.507 -6.132 -15.410 1.00 85.69 196 ILE A O 1
ATOM 1568 N N . VAL A 1 197 ? 19.012 -6.634 -17.531 1.00 83.44 197 VAL A N 1
ATOM 1569 C CA . VAL A 1 197 ? 18.186 -7.838 -17.591 1.00 83.44 197 VAL A CA 1
ATOM 1570 C C . VAL A 1 197 ? 18.816 -8.878 -18.500 1.00 83.44 197 VAL A C 1
ATOM 1572 O O . VAL A 1 197 ? 19.274 -8.562 -19.597 1.00 83.44 197 VAL A O 1
ATOM 1575 N N . GLY A 1 198 ? 18.700 -10.141 -18.098 1.00 85.50 198 GLY A N 1
ATOM 1576 C CA . GLY A 1 198 ? 18.936 -11.268 -18.988 1.00 85.50 198 GLY A CA 1
ATOM 1577 C C . GLY A 1 198 ? 17.870 -11.329 -20.086 1.00 85.50 198 GLY A C 1
ATOM 1578 O O . GLY A 1 198 ? 16.660 -11.303 -19.810 1.00 85.50 198 GLY A O 1
ATOM 1579 N N . ARG A 1 199 ? 18.303 -11.398 -21.345 1.00 86.75 199 ARG A N 1
ATOM 1580 C CA . ARG A 1 199 ? 17.437 -11.568 -22.518 1.00 86.75 199 ARG A CA 1
ATOM 1581 C C . ARG A 1 199 ? 18.022 -12.597 -23.468 1.00 86.75 199 ARG A C 1
ATOM 1583 O O . ARG A 1 199 ? 19.216 -12.592 -23.729 1.00 86.75 199 ARG A O 1
ATOM 1590 N N . LYS A 1 200 ? 17.154 -13.436 -24.027 1.00 90.06 200 LYS A N 1
ATOM 1591 C CA . LYS A 1 200 ? 17.486 -14.274 -25.178 1.00 90.06 200 LYS A CA 1
ATOM 1592 C C . LYS A 1 200 ? 17.263 -13.452 -26.439 1.00 90.06 200 LYS A C 1
ATOM 1594 O O . LYS A 1 200 ? 16.124 -13.061 -26.710 1.00 90.06 200 LYS A O 1
ATOM 1599 N N . LEU A 1 201 ? 18.340 -13.121 -27.141 1.00 89.00 201 LEU A N 1
ATOM 1600 C CA . LEU A 1 201 ? 18.310 -12.307 -28.353 1.00 89.00 201 LEU A CA 1
ATOM 1601 C C . LEU A 1 201 ? 18.813 -13.125 -29.543 1.00 89.00 201 LEU A C 1
ATOM 1603 O O . LEU A 1 201 ? 19.815 -13.823 -29.421 1.00 89.00 201 LEU A O 1
ATOM 1607 N N . ASP A 1 202 ? 18.125 -13.042 -30.681 1.00 87.94 202 ASP A N 1
ATOM 1608 C CA . ASP A 1 202 ? 18.655 -13.589 -31.934 1.00 87.94 202 ASP A CA 1
ATOM 1609 C C . ASP A 1 202 ? 19.774 -12.704 -32.513 1.00 87.94 202 ASP A C 1
ATOM 1611 O O . ASP A 1 202 ? 20.096 -11.640 -31.979 1.00 87.94 202 ASP A O 1
ATOM 1615 N N . SER A 1 203 ? 20.358 -13.127 -33.637 1.00 84.56 203 SER A N 1
ATOM 1616 C CA . SER A 1 203 ? 21.431 -12.394 -34.326 1.00 84.56 203 SER A CA 1
ATOM 1617 C C . SER A 1 203 ? 21.036 -10.987 -34.794 1.00 84.56 203 SER A C 1
ATOM 1619 O O . SER A 1 203 ? 21.909 -10.186 -35.113 1.00 84.56 203 SER A O 1
ATOM 1621 N N . LYS A 1 204 ? 19.736 -10.660 -34.816 1.00 85.44 204 LYS A N 1
ATOM 1622 C CA . LYS A 1 204 ? 19.204 -9.332 -35.151 1.00 85.44 204 LYS A CA 1
ATOM 1623 C C . LYS A 1 204 ? 18.847 -8.512 -33.903 1.00 85.44 204 LYS A C 1
ATOM 1625 O O . LYS A 1 204 ? 18.266 -7.436 -34.025 1.00 85.44 204 LYS A O 1
ATOM 1630 N N . GLY A 1 205 ? 19.151 -9.005 -32.698 1.00 80.56 205 GLY A N 1
ATOM 1631 C CA . GLY A 1 205 ? 18.826 -8.341 -31.432 1.00 80.56 205 GLY A CA 1
ATOM 1632 C C . GLY A 1 205 ? 17.340 -8.416 -31.050 1.00 80.56 205 GLY A C 1
ATOM 1633 O O . GLY A 1 205 ? 16.882 -7.684 -30.159 1.00 80.56 205 GLY A O 1
ATOM 1634 N N . VAL A 1 206 ? 16.562 -9.283 -31.707 1.00 85.81 206 VAL A N 1
ATOM 1635 C CA . VAL A 1 206 ? 15.132 -9.465 -31.436 1.00 85.81 206 VAL A CA 1
ATOM 1636 C C . VAL A 1 206 ? 14.948 -10.457 -30.291 1.00 85.81 206 VAL A C 1
ATOM 1638 O O . VAL A 1 206 ? 15.654 -11.454 -30.172 1.00 85.81 206 VAL A O 1
ATOM 1641 N N . ARG A 1 207 ? 13.982 -10.173 -29.411 1.00 88.38 207 ARG A N 1
ATOM 1642 C CA . ARG A 1 207 ? 13.706 -10.970 -28.208 1.00 88.38 207 ARG A CA 1
ATOM 1643 C C . ARG A 1 207 ? 13.076 -12.320 -28.567 1.00 88.38 207 ARG A C 1
ATOM 1645 O O . ARG A 1 207 ? 12.050 -12.352 -29.243 1.00 88.38 207 ARG A O 1
ATOM 1652 N N . LYS A 1 208 ? 13.650 -13.405 -28.044 1.00 89.81 208 LYS A N 1
ATOM 1653 C CA . LYS A 1 208 ? 13.245 -14.805 -28.256 1.00 89.81 208 LYS A CA 1
ATOM 1654 C C . LYS A 1 208 ? 13.227 -15.587 -26.935 1.00 89.81 208 LYS A C 1
ATOM 1656 O O . LYS A 1 208 ? 13.902 -16.596 -26.778 1.00 89.81 208 LYS A O 1
ATOM 1661 N N . ASP A 1 209 ? 12.466 -15.109 -25.952 1.00 82.12 209 ASP A N 1
ATOM 1662 C CA . ASP A 1 209 ? 12.490 -15.652 -24.579 1.00 82.12 209 ASP A CA 1
ATOM 1663 C C . ASP A 1 209 ? 12.183 -17.150 -24.466 1.00 82.12 209 ASP A C 1
ATOM 1665 O O . ASP A 1 209 ? 12.681 -17.815 -23.558 1.00 82.12 209 ASP A O 1
ATOM 1669 N N . TYR A 1 210 ? 11.352 -17.665 -25.369 1.00 88.00 210 TYR A N 1
ATOM 1670 C CA . TYR A 1 210 ? 10.891 -19.051 -25.348 1.00 88.00 210 TYR A CA 1
ATOM 1671 C C . TYR A 1 210 ? 11.786 -19.998 -26.145 1.00 88.00 210 TYR A C 1
ATOM 1673 O O . TYR A 1 210 ? 11.575 -21.203 -26.085 1.00 88.00 210 TYR A O 1
ATOM 1681 N N . ASP A 1 211 ? 12.781 -19.482 -26.870 1.00 88.25 211 ASP A N 1
ATOM 1682 C CA . ASP A 1 211 ? 13.710 -20.323 -27.616 1.00 88.25 211 ASP A CA 1
ATOM 1683 C C . ASP A 1 211 ? 14.748 -20.916 -26.647 1.00 88.25 211 ASP A C 1
ATOM 1685 O O . ASP A 1 211 ? 15.536 -20.168 -26.058 1.00 88.25 211 ASP A O 1
ATOM 1689 N N . PRO A 1 212 ? 14.762 -22.237 -26.401 1.00 88.56 212 PRO A N 1
ATOM 1690 C CA . PRO A 1 212 ? 15.710 -22.846 -25.474 1.00 88.56 212 PRO A CA 1
ATOM 1691 C C . PRO A 1 212 ? 17.160 -22.773 -25.971 1.00 88.56 212 PRO A C 1
ATOM 1693 O O . PRO A 1 212 ? 18.064 -22.786 -25.139 1.00 88.56 212 PRO A O 1
ATOM 1696 N N . ASN A 1 213 ? 17.385 -22.634 -27.281 1.00 92.44 213 ASN A N 1
ATOM 1697 C CA . ASN A 1 213 ? 18.711 -22.698 -27.899 1.00 92.44 213 ASN A CA 1
ATOM 1698 C C . ASN A 1 213 ? 19.470 -21.370 -27.831 1.00 92.44 213 ASN A C 1
ATOM 1700 O O . ASN A 1 213 ? 20.689 -21.329 -27.998 1.00 92.44 213 ASN A O 1
ATOM 1704 N N . ILE A 1 214 ? 18.762 -20.270 -27.575 1.00 90.44 214 ILE A N 1
ATOM 1705 C CA . ILE A 1 214 ? 19.374 -18.951 -27.461 1.00 90.44 214 ILE A CA 1
ATOM 1706 C C . ILE A 1 214 ? 19.858 -18.746 -26.025 1.00 90.44 214 ILE A C 1
ATOM 1708 O O . ILE A 1 214 ? 19.079 -18.784 -25.066 1.00 90.44 214 ILE A O 1
ATOM 1712 N N . LYS A 1 215 ? 21.165 -18.504 -25.876 1.00 89.12 215 LYS A N 1
ATOM 1713 C CA . LYS A 1 215 ? 21.768 -18.165 -24.584 1.00 89.12 215 LYS A CA 1
ATOM 1714 C C . LYS A 1 215 ? 21.237 -16.823 -24.081 1.00 89.12 215 LYS A C 1
ATOM 1716 O O . LYS A 1 215 ? 20.915 -15.920 -24.850 1.00 89.12 215 LYS A O 1
ATOM 1721 N N . ILE A 1 216 ? 21.146 -16.700 -22.762 1.00 88.25 216 ILE A N 1
ATOM 1722 C CA . ILE A 1 216 ? 20.804 -15.433 -22.123 1.00 88.25 216 ILE A CA 1
ATOM 1723 C C . ILE A 1 216 ? 22.008 -14.500 -22.240 1.00 88.25 216 ILE A C 1
ATOM 1725 O O . ILE A 1 216 ? 23.104 -14.846 -21.809 1.00 88.25 216 ILE A O 1
ATOM 1729 N N . THR A 1 217 ? 21.777 -13.304 -22.762 1.00 86.38 217 THR A N 1
ATOM 1730 C CA . THR A 1 217 ? 22.742 -12.207 -22.773 1.00 86.38 217 THR A CA 1
ATOM 1731 C C . THR A 1 217 ? 22.280 -11.124 -21.809 1.00 86.38 217 THR A C 1
ATOM 1733 O O . THR A 1 217 ? 21.083 -10.834 -21.718 1.00 86.38 217 THR A O 1
ATOM 1736 N N . GLN A 1 218 ? 23.215 -10.523 -21.074 1.00 87.19 218 GLN A N 1
ATOM 1737 C CA . GLN A 1 218 ? 22.907 -9.373 -20.228 1.00 87.19 218 GLN A CA 1
ATOM 1738 C C . GLN A 1 218 ? 22.745 -8.126 -21.091 1.00 87.19 218 GLN A C 1
ATOM 1740 O O . GLN A 1 218 ? 23.569 -7.840 -21.959 1.00 87.19 218 GLN A O 1
ATOM 1745 N N . VAL A 1 219 ? 21.650 -7.404 -20.870 1.00 86.81 219 VAL A N 1
ATOM 1746 C CA . VAL A 1 219 ? 21.279 -6.242 -21.676 1.00 86.81 219 VAL A CA 1
ATOM 1747 C C . VAL A 1 219 ? 20.920 -5.082 -20.766 1.00 86.81 219 VAL A C 1
ATOM 1749 O O . VAL A 1 219 ? 19.982 -5.180 -19.970 1.00 86.81 219 VAL A O 1
ATOM 1752 N N . LEU A 1 220 ? 21.596 -3.951 -20.954 1.00 88.44 220 LEU A N 1
ATOM 1753 C CA . LEU A 1 220 ? 21.131 -2.667 -20.448 1.00 88.44 220 LEU A CA 1
ATOM 1754 C C . LEU A 1 220 ? 20.004 -2.183 -21.344 1.00 88.44 220 LEU A C 1
ATOM 1756 O O . LEU A 1 220 ? 20.181 -1.972 -22.541 1.00 88.44 220 LEU A O 1
ATOM 1760 N N . THR A 1 221 ? 18.839 -1.978 -20.755 1.00 85.69 221 THR A N 1
ATOM 1761 C CA . THR A 1 221 ? 17.695 -1.370 -21.425 1.00 85.69 221 THR A CA 1
ATOM 1762 C C . THR A 1 221 ? 17.465 0.011 -20.833 1.00 85.69 221 THR A C 1
ATOM 1764 O O . THR A 1 221 ? 17.068 0.122 -19.672 1.00 85.69 221 THR A O 1
ATOM 1767 N N . VAL A 1 222 ? 17.675 1.062 -21.626 1.00 87.50 222 VAL A N 1
ATOM 1768 C CA . VAL A 1 222 ? 17.285 2.424 -21.238 1.00 87.50 222 VAL A CA 1
ATOM 1769 C C . VAL A 1 222 ? 15.816 2.617 -21.586 1.00 87.50 222 VAL A C 1
ATOM 1771 O O . VAL A 1 222 ? 15.375 2.288 -22.692 1.00 87.50 222 VAL A O 1
ATOM 1774 N N . ARG A 1 223 ? 15.017 3.136 -20.651 1.00 83.31 223 ARG A N 1
ATOM 1775 C CA . ARG A 1 223 ? 13.575 3.300 -20.872 1.00 83.31 223 ARG A CA 1
ATOM 1776 C C . ARG A 1 223 ? 13.300 4.200 -22.066 1.00 83.31 223 ARG A C 1
ATOM 1778 O O . ARG A 1 223 ? 13.951 5.219 -22.244 1.00 83.31 223 ARG A O 1
ATOM 1785 N N . LYS A 1 224 ? 12.262 3.862 -22.837 1.00 83.75 224 LYS A N 1
ATOM 1786 C CA . LYS A 1 224 ? 11.724 4.758 -23.871 1.00 83.75 224 LYS A CA 1
ATOM 1787 C C . LYS A 1 224 ? 11.162 6.043 -23.252 1.00 83.75 224 LYS A C 1
ATOM 1789 O O . LYS A 1 224 ? 11.408 7.123 -23.770 1.00 83.75 224 LYS A O 1
ATOM 1794 N N . ASN A 1 225 ? 10.435 5.922 -22.137 1.00 83.44 225 ASN A N 1
ATOM 1795 C CA . ASN A 1 225 ? 9.990 7.069 -21.349 1.00 83.44 225 ASN A CA 1
ATOM 1796 C C . ASN A 1 225 ? 11.030 7.380 -20.262 1.00 83.44 225 ASN A C 1
ATOM 1798 O O . ASN A 1 225 ? 11.168 6.611 -19.311 1.00 83.44 225 ASN A O 1
ATOM 1802 N N . ALA A 1 226 ? 11.743 8.495 -20.419 1.00 82.44 226 ALA A N 1
ATOM 1803 C CA . ALA A 1 226 ? 12.795 8.938 -19.504 1.00 82.44 226 ALA A CA 1
ATOM 1804 C C . ALA A 1 226 ? 12.274 9.419 -18.134 1.00 82.44 226 ALA A C 1
ATOM 1806 O O . ALA A 1 226 ? 13.061 9.567 -17.210 1.00 82.44 226 ALA A O 1
ATOM 1807 N N . GLU A 1 227 ? 10.961 9.608 -17.981 1.00 85.12 227 GLU A N 1
ATOM 1808 C CA . GLU A 1 227 ? 10.349 10.169 -16.771 1.00 85.12 227 GLU A CA 1
ATOM 1809 C C . GLU A 1 227 ? 9.695 9.118 -15.863 1.00 85.12 227 GLU A C 1
ATOM 1811 O O . GLU A 1 227 ? 9.119 9.464 -14.833 1.00 85.12 227 GLU A O 1
ATOM 1816 N N . LEU A 1 228 ? 9.727 7.832 -16.234 1.00 86.31 228 LEU A N 1
ATOM 1817 C CA . LEU A 1 228 ? 9.052 6.772 -15.480 1.00 86.31 228 LEU A CA 1
ATOM 1818 C C . LEU A 1 228 ? 9.988 5.619 -15.116 1.00 86.31 228 LEU A C 1
ATOM 1820 O O . LEU A 1 228 ? 10.424 4.832 -15.962 1.00 86.31 228 LEU A O 1
ATOM 1824 N N . LEU A 1 229 ? 10.203 5.458 -13.813 1.00 84.88 229 LEU A N 1
ATOM 1825 C CA . LEU A 1 229 ? 10.853 4.297 -13.221 1.00 84.88 229 LEU A CA 1
ATOM 1826 C C . LEU A 1 229 ? 9.894 3.100 -13.158 1.00 84.88 229 LEU A C 1
ATOM 1828 O O . LEU A 1 229 ? 8.669 3.230 -13.203 1.00 84.88 229 LEU A O 1
ATOM 1832 N N . ASN A 1 230 ? 10.458 1.902 -12.985 1.00 78.06 230 ASN A N 1
ATOM 1833 C CA . ASN A 1 230 ? 9.665 0.796 -12.448 1.00 78.06 230 ASN A CA 1
ATOM 1834 C C . ASN A 1 230 ? 9.491 1.056 -10.956 1.00 78.06 230 ASN A C 1
ATOM 1836 O O . ASN A 1 230 ? 10.298 1.753 -10.342 1.00 78.06 230 ASN A O 1
ATOM 1840 N N . CYS A 1 231 ? 8.462 0.462 -10.365 1.00 73.62 231 CYS A N 1
ATOM 1841 C CA . CYS A 1 231 ? 8.435 0.315 -8.923 1.00 73.62 231 CYS A CA 1
ATOM 1842 C C . CYS A 1 231 ? 9.764 -0.294 -8.451 1.00 73.62 231 CYS A C 1
ATOM 1844 O O . CYS A 1 231 ? 10.151 -1.359 -8.935 1.00 73.62 231 CYS A O 1
ATOM 1846 N N . LEU A 1 232 ? 10.430 0.367 -7.504 1.00 67.88 232 LEU A N 1
ATOM 1847 C CA . LEU A 1 232 ? 11.525 -0.237 -6.758 1.00 67.88 232 LEU A CA 1
ATOM 1848 C C . LEU A 1 232 ? 10.921 -1.403 -5.971 1.00 67.88 232 LEU A C 1
ATOM 1850 O O . LEU A 1 232 ? 9.993 -1.215 -5.180 1.00 67.88 232 LEU A O 1
ATOM 1854 N N . THR A 1 233 ? 11.349 -2.623 -6.278 1.00 59.50 233 THR A N 1
ATOM 1855 C CA . THR A 1 233 ? 10.868 -3.838 -5.615 1.00 59.50 233 THR A CA 1
ATOM 1856 C C . THR A 1 233 ? 12.037 -4.606 -5.035 1.00 59.50 233 THR A C 1
ATOM 1858 O O . THR A 1 233 ? 13.14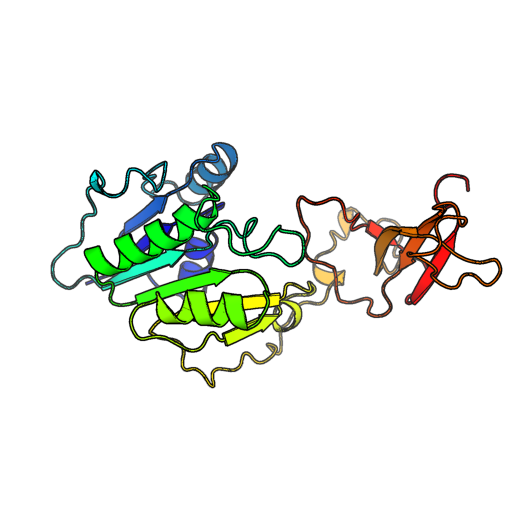6 -4.524 -5.547 1.00 59.50 233 THR A O 1
ATOM 1861 N N . THR A 1 234 ? 11.763 -5.416 -4.017 1.00 46.16 234 THR A N 1
ATOM 1862 C CA . THR A 1 234 ? 12.724 -6.379 -3.459 1.00 46.16 234 THR A CA 1
ATOM 1863 C C . THR A 1 234 ? 13.076 -7.505 -4.435 1.00 46.16 234 THR A C 1
ATOM 1865 O O . THR A 1 234 ? 14.091 -8.170 -4.270 1.00 46.16 234 THR A O 1
ATOM 1868 N N . VAL A 1 235 ? 12.257 -7.720 -5.471 1.00 46.81 235 VAL A N 1
ATOM 1869 C CA . VAL A 1 235 ? 12.572 -8.636 -6.572 1.00 46.81 235 VAL A CA 1
ATOM 1870 C C . VAL A 1 235 ? 13.528 -7.922 -7.522 1.00 46.81 235 VAL A C 1
ATOM 1872 O O . VAL A 1 235 ? 13.173 -6.859 -8.034 1.00 46.81 235 VAL A O 1
ATOM 1875 N N . GLN A 1 236 ? 14.712 -8.501 -7.736 1.00 46.91 236 GLN A N 1
ATOM 1876 C CA . GLN A 1 236 ? 15.791 -7.993 -8.590 1.00 46.91 236 GLN A CA 1
ATOM 1877 C C . GLN A 1 236 ? 15.282 -7.614 -9.989 1.00 46.91 236 GLN A C 1
ATOM 1879 O O . GLN A 1 236 ? 15.209 -8.416 -10.918 1.00 46.91 236 GLN A O 1
ATOM 1884 N N . LYS A 1 237 ? 14.895 -6.355 -10.136 1.00 57.09 237 LYS A N 1
ATOM 1885 C CA . LYS A 1 237 ? 14.884 -5.645 -11.404 1.00 57.09 237 LYS A CA 1
ATOM 1886 C C . LYS A 1 237 ? 15.778 -4.460 -11.148 1.00 57.09 237 LYS A C 1
ATOM 1888 O O . LYS A 1 237 ? 15.308 -3.479 -10.568 1.00 57.09 237 LYS A O 1
ATOM 1893 N N . ASP A 1 238 ? 17.047 -4.597 -11.517 1.00 60.78 238 ASP A N 1
ATOM 1894 C CA . ASP A 1 238 ? 18.030 -3.533 -11.372 1.00 60.78 238 ASP A CA 1
ATOM 1895 C C . ASP A 1 238 ? 17.410 -2.256 -11.921 1.00 60.78 238 ASP A C 1
ATOM 1897 O O . ASP A 1 238 ? 17.067 -2.168 -13.099 1.00 60.78 238 ASP A O 1
ATOM 1901 N N . THR A 1 239 ? 17.134 -1.311 -11.031 1.00 75.44 239 THR A N 1
ATOM 1902 C CA . THR A 1 239 ? 16.696 0.021 -11.417 1.00 75.44 239 THR A CA 1
ATOM 1903 C C . THR A 1 239 ? 17.933 0.870 -11.294 1.00 75.44 239 THR A C 1
ATOM 1905 O O . THR A 1 239 ? 18.342 1.232 -10.196 1.00 75.44 239 THR A O 1
ATOM 1908 N N . ILE A 1 240 ? 18.562 1.096 -12.436 1.00 84.31 240 ILE A N 1
ATOM 1909 C CA . ILE A 1 240 ? 19.810 1.837 -12.542 1.00 84.31 240 ILE A CA 1
ATOM 1910 C C . ILE A 1 240 ? 19.572 3.122 -13.318 1.00 84.31 240 ILE A C 1
ATOM 1912 O O . ILE A 1 240 ? 18.544 3.298 -13.981 1.00 84.31 240 ILE A O 1
ATOM 1916 N N . LEU A 1 241 ? 20.544 4.018 -13.235 1.00 86.38 241 LEU A N 1
ATOM 1917 C CA . LEU A 1 241 ? 20.568 5.243 -14.011 1.00 86.38 241 LEU A CA 1
ATOM 1918 C C . LEU A 1 241 ? 21.521 5.069 -15.186 1.00 86.38 241 LEU A C 1
ATOM 1920 O O . LEU A 1 241 ? 22.598 4.495 -15.048 1.00 86.38 241 LEU A O 1
ATOM 1924 N N . SER A 1 242 ? 21.117 5.558 -16.352 1.00 85.31 242 SER A N 1
ATOM 1925 C CA . SER A 1 242 ? 21.944 5.540 -17.550 1.00 85.31 242 SER A CA 1
ATOM 1926 C C . SER A 1 242 ? 21.948 6.899 -18.228 1.00 85.31 242 SER A C 1
ATOM 1928 O O . SER A 1 242 ? 20.924 7.574 -18.291 1.00 85.31 242 SER A O 1
ATOM 1930 N N . VAL A 1 243 ? 23.099 7.279 -18.774 1.00 84.88 243 VAL A N 1
ATOM 1931 C CA . VAL A 1 243 ? 23.267 8.496 -19.584 1.00 84.88 243 VAL A CA 1
ATOM 1932 C C . VAL A 1 243 ? 23.008 8.237 -21.072 1.00 84.88 243 VAL A C 1
ATOM 1934 O O . VAL A 1 243 ? 22.939 9.164 -21.878 1.00 84.88 243 VAL A O 1
ATOM 1937 N N . HIS A 1 244 ? 22.834 6.971 -21.453 1.00 84.06 244 HIS A N 1
ATOM 1938 C CA . HIS A 1 244 ? 22.632 6.563 -22.835 1.00 84.06 244 HIS A CA 1
ATOM 1939 C C . HIS A 1 244 ? 21.257 6.995 -23.397 1.00 84.06 244 HIS A C 1
ATOM 1941 O O . HIS A 1 244 ? 20.320 7.283 -22.646 1.00 84.06 244 HIS A O 1
ATOM 1947 N N . PRO A 1 245 ? 21.100 7.085 -24.731 1.00 81.94 245 PRO A N 1
ATOM 1948 C CA . PRO A 1 245 ? 19.815 7.330 -25.389 1.00 81.94 245 PRO A CA 1
ATOM 1949 C C . PRO A 1 245 ? 18.657 6.431 -24.915 1.00 81.94 245 PRO A C 1
ATOM 1951 O O . PRO A 1 245 ? 18.814 5.230 -24.705 1.00 81.94 245 PRO A O 1
ATOM 1954 N N . SER A 1 246 ? 17.472 7.035 -24.771 1.00 81.69 246 SER A N 1
ATOM 1955 C CA . SER A 1 246 ? 16.234 6.357 -24.369 1.00 81.69 246 SER A CA 1
ATOM 1956 C C . SER A 1 246 ? 15.746 5.384 -25.439 1.00 81.69 246 SER A C 1
ATOM 1958 O O . SER A 1 246 ? 15.777 5.697 -26.624 1.00 81.69 246 SER A O 1
ATOM 1960 N N . GLY A 1 247 ? 15.221 4.228 -25.027 1.00 75.06 247 GLY A N 1
ATOM 1961 C CA . GLY A 1 247 ? 14.678 3.223 -25.948 1.00 75.06 247 GLY A CA 1
ATOM 1962 C C . GLY A 1 247 ? 15.729 2.320 -26.600 1.00 75.06 247 GLY A C 1
ATOM 1963 O O . GLY A 1 247 ? 15.360 1.453 -27.391 1.00 75.06 247 GLY A O 1
ATOM 1964 N N . THR A 1 248 ? 17.004 2.477 -26.239 1.00 78.12 248 THR A N 1
ATOM 1965 C CA . THR A 1 248 ? 18.113 1.676 -26.765 1.00 78.12 248 THR A CA 1
ATOM 1966 C C . THR A 1 248 ? 18.436 0.492 -25.851 1.00 78.12 248 THR A C 1
ATOM 1968 O O . THR A 1 248 ? 18.258 0.547 -24.628 1.00 78.12 248 THR A O 1
ATOM 1971 N N . LYS A 1 249 ? 18.913 -0.597 -26.461 1.00 80.56 249 LYS A N 1
ATOM 1972 C CA . LYS A 1 249 ? 19.459 -1.772 -25.778 1.00 80.56 249 LYS A CA 1
ATOM 1973 C C . LYS A 1 249 ? 20.961 -1.847 -26.030 1.00 80.56 249 LYS A C 1
ATOM 1975 O O . LYS A 1 249 ? 21.372 -1.787 -27.184 1.00 80.56 249 LYS A O 1
ATOM 1980 N N . TYR A 1 250 ? 21.739 -2.031 -24.972 1.00 83.75 250 TYR A N 1
ATOM 1981 C CA . TYR A 1 250 ? 23.183 -2.2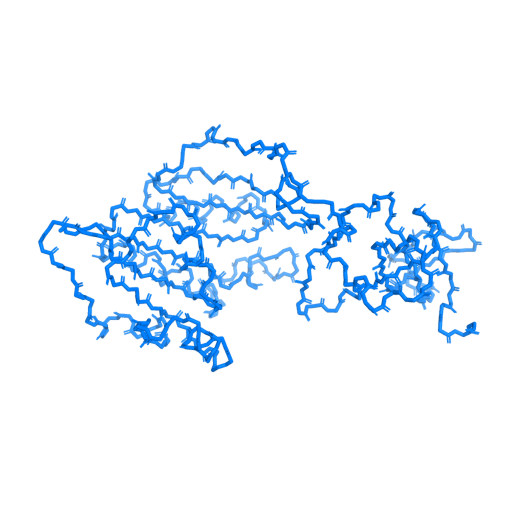49 -25.044 1.00 83.75 250 TYR A CA 1
ATOM 1982 C C . TYR A 1 250 ? 23.473 -3.670 -24.574 1.00 83.75 250 TYR A C 1
ATOM 1984 O O . TYR A 1 250 ? 22.960 -4.090 -23.536 1.00 83.75 250 TYR A O 1
ATOM 1992 N N . ILE A 1 251 ? 24.204 -4.425 -25.388 1.00 83.19 251 ILE A N 1
ATOM 1993 C CA . ILE A 1 251 ? 24.473 -5.852 -25.193 1.00 83.19 251 ILE A CA 1
ATOM 1994 C C . ILE A 1 251 ? 25.812 -6.000 -24.459 1.00 83.19 251 ILE A C 1
ATOM 1996 O O . ILE A 1 251 ? 26.719 -5.215 -24.703 1.00 83.19 251 ILE A O 1
ATOM 2000 N N . ASP A 1 252 ? 25.911 -7.001 -23.584 1.00 70.88 252 ASP A N 1
ATOM 2001 C CA . ASP A 1 252 ? 27.144 -7.409 -22.895 1.00 70.88 252 ASP A CA 1
ATOM 2002 C C . ASP A 1 252 ? 27.773 -6.344 -21.978 1.00 70.88 252 ASP A C 1
ATOM 2004 O O . ASP A 1 252 ? 28.979 -6.136 -21.923 1.00 70.88 252 ASP A O 1
ATOM 2008 N N . VAL A 1 253 ? 26.915 -5.663 -21.218 1.00 67.12 253 VAL A N 1
ATOM 2009 C CA . VAL A 1 253 ? 27.242 -4.442 -20.450 1.00 67.12 253 VAL A CA 1
ATOM 2010 C C . VAL A 1 253 ? 28.240 -4.648 -19.302 1.00 67.12 253 VAL A C 1
ATOM 2012 O O . VAL A 1 253 ? 28.679 -3.680 -18.694 1.00 67.12 253 VAL A O 1
ATOM 2015 N N . TYR A 1 254 ? 28.607 -5.891 -18.992 1.00 64.81 254 TYR A N 1
ATOM 2016 C CA . TYR A 1 254 ? 29.600 -6.201 -17.959 1.00 64.81 254 TYR A CA 1
ATOM 2017 C C . TYR A 1 254 ? 30.995 -6.523 -18.517 1.00 64.81 254 TYR A C 1
ATOM 2019 O O . TYR A 1 254 ? 31.932 -6.597 -17.730 1.00 64.81 254 TYR A O 1
ATOM 2027 N N . ASN A 1 255 ? 31.137 -6.706 -19.836 1.00 53.03 255 ASN A N 1
ATOM 2028 C CA . ASN A 1 255 ? 32.407 -7.057 -20.489 1.00 53.03 255 ASN A CA 1
ATOM 2029 C C . ASN A 1 255 ? 33.002 -5.906 -21.323 1.00 53.03 255 ASN A C 1
ATOM 2031 O O . ASN A 1 255 ? 33.936 -6.126 -22.093 1.00 53.03 255 ASN A O 1
ATOM 2035 N N . THR A 1 256 ? 32.454 -4.697 -21.192 1.00 44.91 256 THR A N 1
ATOM 2036 C CA . THR A 1 256 ? 32.974 -3.462 -21.803 1.00 44.91 256 THR A CA 1
ATOM 2037 C C . THR A 1 256 ? 33.756 -2.631 -20.808 1.00 44.91 256 THR A C 1
ATOM 2039 O O . THR A 1 256 ? 33.209 -2.432 -19.698 1.00 44.91 256 THR A O 1
#